Protein AF-0000000072429697 (afdb_homodimer)

Solvent-accessible surface area (backbone atoms only — not comparable to full-atom values): 14170 Å² total; per-residue (Å²): 116,71,56,57,54,53,37,49,52,48,39,72,67,44,29,48,32,32,42,36,40,32,34,75,57,30,36,33,58,51,45,44,41,46,44,72,64,52,43,69,44,32,42,24,32,32,41,34,40,40,45,35,40,39,65,51,87,62,70,40,78,62,35,57,56,20,43,51,50,34,58,58,50,59,69,61,36,75,43,54,44,35,39,31,32,28,33,72,30,52,45,75,66,49,49,58,67,40,57,77,64,29,38,83,40,84,54,58,91,85,44,60,92,40,31,42,24,28,26,37,54,82,49,63,74,69,46,85,67,63,72,72,62,75,78,103,115,70,55,57,55,53,38,48,54,47,38,72,67,44,29,46,32,31,42,37,41,32,33,75,57,30,36,33,58,51,44,44,42,48,44,71,65,54,44,69,44,34,43,24,32,30,41,33,38,39,45,35,40,39,66,47,87,65,67,43,77,61,34,55,55,21,42,51,49,34,57,58,51,59,68,64,36,76,43,52,44,36,39,32,33,28,37,68,31,52,46,75,67,52,50,55,64,40,57,76,64,29,37,83,41,84,56,59,92,85,46,57,91,35,33,41,24,27,28,36,55,83,51,62,74,69,46,84,68,62,70,71,62,75,78,104

Nearest PDB structures (foldseek):
  1l0c-assembly1_A  TM=4.554E-01  e=6.870E-02  Ovis aries
  4rct-assembly1_B  TM=4.278E-01  e=8.917E-01  Neisseria gonorrhoeae FA 1090
  8g8k-assembly1_A  TM=5.259E-01  e=3.652E+00  Mycobacterium tuberculosis H37Rv
  6edw-assembly1_B  TM=4.241E-01  e=6.932E+00  Mycobacterium tuberculosis CDC1551
  4rct-assembly1_B  TM=4.271E-01  e=8.416E-01  Neisseria gonorrhoeae FA 1090

pLDDT: mean 72.96, std 17.61, range [30.42, 94.38]

InterPro domains:
  IPR050694 LRRC14/PRAME [PTHR14224] (1-100)

Secondary structure (DSSP, 8-state):
-HHHHHHHHHHHTT-EEEEEEEEEEE-HHHHHHHHHHHTT-TT-SEEEEEEE----SS--HHHHHHHHHHHHHHTT-SS--EEEEE-TT--HHHHHHHHTT-EEEPPPTTS-TTEEEEE-HHHHHHTTSSTTTTT-/-HHHHHHHHHHHTT-EEEEEEEEEEE-HHHHHHHHHHHTT-TT-SEEEEEEE----SS--HHHHHHHHHHHHHHTT-SS--EEEEE-SS--HHHHHHHHTT-EEEPPPTTS-TTEEEEE-HHHHHHTTSSTTTTT-

Foldseek 3Di:
DVVVVVVLVVLVVLPAAEDEDADPEAELQNLLVCLVVVVSSQNHQEYEYHRYAHPLPDCDPVNVVSLLNNVVSVVSRPRHFKYKYQPPRVPPVSVVSQVVAWDWDDDDPVDDPRMTITGGPVCVVPPPPDPVPPVD/DVVVVVVLVVLVVLPAAEDEDADPEAALQNLLVCLVVVVSSQNHQEYEYHRHAHVQPDCDPVNVVSLLNNVVSVVSRPRHFKYKYQPPRPPPVSVVSQVVAWDWDDDDPVDDPRMTITGGPVCVVPPPPDPVPPVD

Radius of gyration: 19.19 Å; Cα contacts (8 Å, |Δi|>4): 468; chains: 2; bounding box: 44×55×43 Å

Organism: Nyctereutes procyonoides (NCBI:txid34880)

Sequence (272 aa):
MRNTVALRQLLDAGCLRRVDLHFSNLGLHGLSVIIPHVVRFQHLASLRLHYVHGDSRQPSVDGEDNFRYFLAQMGRFTCLRELSMGSSLLSGWLDQLLRGHWVQRRPSQESRPDSYYLTRPSLCFGRNQEWEQKREMRNTVALRQLLDAGCLRRVDLHFSNLGLHGLSVIIPHVVRFQHLASLRLHYVHGDSRQPSVDGEDNFRYFLAQMGRFTCLRELSMGSSLLSGWLDQLLRGHWVQRRPSQESRPDSYYLTRPSLCFGRNQEWEQKRE

Structure (mmCIF, N/CA/C/O backbone):
data_AF-0000000072429697-model_v1
#
loop_
_entity.id
_entity.type
_entity.pdbx_description
1 polymer '(raccoon dog) hypothetical protein'
#
loop_
_atom_site.group_PDB
_atom_site.id
_atom_site.type_symbol
_atom_site.label_atom_id
_atom_site.label_alt_id
_atom_site.label_comp_id
_atom_site.label_asym_id
_atom_site.label_entity_id
_atom_site.label_seq_id
_atom_site.pdbx_PDB_ins_code
_atom_site.Cartn_x
_atom_site.Cartn_y
_atom_site.Cartn_z
_atom_site.occupancy
_atom_site.B_iso_or_equiv
_atom_site.auth_seq_id
_atom_site.auth_comp_id
_atom_site.auth_asym_id
_atom_site.auth_atom_id
_atom_site.pdbx_PDB_model_num
ATOM 1 N N . MET A 1 1 ? -1.645 15.742 -14.781 1 46.75 1 MET A N 1
ATOM 2 C CA . MET A 1 1 ? -0.4 15.242 -15.359 1 46.75 1 MET A CA 1
ATOM 3 C C . MET A 1 1 ? 0.758 15.406 -14.383 1 46.75 1 MET A C 1
ATOM 5 O O . MET A 1 1 ? 1.565 14.5 -14.203 1 46.75 1 MET A O 1
ATOM 9 N N . ARG A 1 2 ? 0.773 16.531 -13.617 1 57.41 2 ARG A N 1
ATOM 10 C CA . ARG A 1 2 ? 1.906 16.922 -12.773 1 57.41 2 ARG A CA 1
ATOM 11 C C . ARG A 1 2 ? 2.078 15.945 -11.617 1 57.41 2 ARG A C 1
ATOM 13 O O . ARG A 1 2 ? 3.199 15.555 -11.289 1 57.41 2 ARG A O 1
ATOM 20 N N . ASN A 1 3 ? 1.068 15.25 -11.281 1 76.06 3 ASN A N 1
ATOM 21 C CA . ASN A 1 3 ? 1.146 14.477 -10.047 1 76.06 3 ASN A CA 1
ATOM 22 C C . ASN A 1 3 ? 1.704 13.078 -10.297 1 76.06 3 ASN A C 1
ATOM 24 O O . ASN A 1 3 ? 2.455 12.555 -9.477 1 76.06 3 ASN A O 1
ATOM 28 N N . THR A 1 4 ? 1.707 12.773 -11.617 1 85.19 4 THR A N 1
ATOM 29 C CA . THR A 1 4 ? 2.219 11.438 -11.906 1 85.19 4 THR A CA 1
ATOM 30 C C . THR A 1 4 ? 3.74 11.453 -12.023 1 85.19 4 THR A C 1
ATOM 32 O O . THR A 1 4 ? 4.414 10.531 -11.562 1 85.19 4 THR A O 1
ATOM 35 N N . VAL A 1 5 ? 4.27 12.555 -12.523 1 88.12 5 VAL A N 1
ATOM 36 C CA . VAL A 1 5 ? 5.715 12.703 -12.656 1 88.12 5 VAL A CA 1
ATOM 37 C C . VAL A 1 5 ? 6.352 12.797 -11.273 1 88.12 5 VAL A C 1
ATOM 39 O O . VAL A 1 5 ? 7.348 12.125 -10.992 1 88.12 5 VAL A O 1
ATOM 42 N N . ALA A 1 6 ? 5.812 13.594 -10.508 1 90.06 6 ALA A N 1
ATOM 43 C CA . ALA A 1 6 ? 6.336 13.766 -9.156 1 90.06 6 ALA A CA 1
ATOM 44 C C . ALA A 1 6 ? 6.336 12.438 -8.398 1 90.06 6 ALA A C 1
ATOM 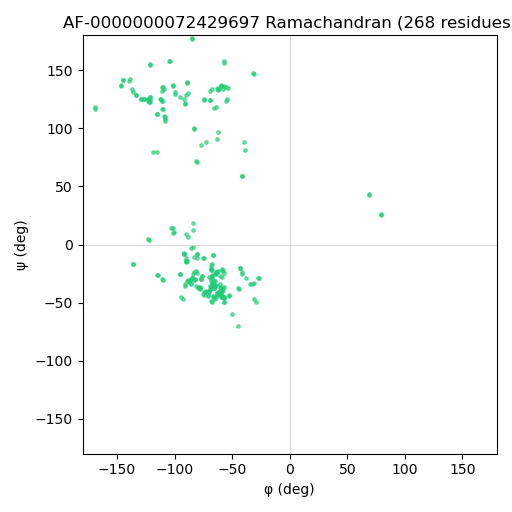46 O O . ALA A 1 6 ? 7.277 12.133 -7.664 1 90.06 6 ALA A O 1
ATOM 47 N N . LEU A 1 7 ? 5.289 11.68 -8.664 1 90.56 7 LEU A N 1
ATOM 48 C CA . LEU A 1 7 ? 5.219 10.375 -8.008 1 90.56 7 LEU A CA 1
ATOM 49 C C . LEU A 1 7 ? 6.332 9.453 -8.508 1 90.56 7 LEU A C 1
ATOM 51 O O . LEU A 1 7 ? 6.996 8.789 -7.715 1 90.56 7 LEU A O 1
ATOM 55 N N . ARG A 1 8 ? 6.43 9.516 -9.781 1 91.69 8 ARG A N 1
ATOM 56 C CA . ARG A 1 8 ? 7.477 8.68 -10.359 1 91.69 8 ARG A CA 1
ATOM 57 C C . ARG A 1 8 ? 8.852 9.062 -9.812 1 91.69 8 ARG A C 1
ATOM 59 O O . ARG A 1 8 ? 9.648 8.188 -9.469 1 91.69 8 ARG A O 1
ATOM 66 N N . GLN A 1 9 ? 9.117 10.312 -9.695 1 91.31 9 GLN A N 1
ATOM 67 C CA . GLN A 1 9 ? 10.391 10.789 -9.164 1 91.31 9 GLN A CA 1
ATOM 68 C C . GLN A 1 9 ? 10.578 10.344 -7.715 1 91.31 9 GLN A C 1
ATOM 70 O O . GLN A 1 9 ? 11.672 9.93 -7.328 1 91.31 9 GLN A O 1
ATOM 75 N N . LEU A 1 10 ? 9.617 10.422 -7.004 1 89.81 10 LEU A N 1
ATOM 76 C CA . LEU A 1 10 ? 9.672 10.008 -5.609 1 89.81 10 LEU A CA 1
ATOM 77 C C . LEU A 1 10 ? 9.961 8.516 -5.496 1 89.81 10 LEU A C 1
ATOM 79 O O . LEU A 1 10 ? 10.812 8.102 -4.707 1 89.81 10 LEU A O 1
ATOM 83 N N . LEU A 1 11 ? 9.297 7.77 -6.332 1 89.5 11 LEU A N 1
ATOM 84 C CA . LEU A 1 11 ? 9.461 6.32 -6.312 1 89.5 11 LEU A CA 1
ATOM 85 C C . LEU A 1 11 ? 10.852 5.93 -6.801 1 89.5 11 LEU A C 1
ATOM 87 O O . LEU A 1 11 ? 11.484 5.023 -6.242 1 89.5 11 LEU A O 1
ATOM 91 N N . ASP A 1 12 ? 11.289 6.629 -7.77 1 90.44 12 ASP A N 1
ATOM 92 C CA . ASP A 1 12 ? 12.602 6.336 -8.336 1 90.44 12 ASP A CA 1
ATOM 93 C C . ASP A 1 12 ? 13.711 6.668 -7.34 1 90.44 12 ASP A C 1
ATOM 95 O O . ASP A 1 12 ? 14.82 6.141 -7.445 1 90.44 12 ASP A O 1
ATOM 99 N N . ALA A 1 13 ? 13.367 7.52 -6.434 1 90.19 13 ALA A N 1
ATOM 100 C CA . ALA A 1 13 ? 14.344 7.883 -5.406 1 90.19 13 ALA A CA 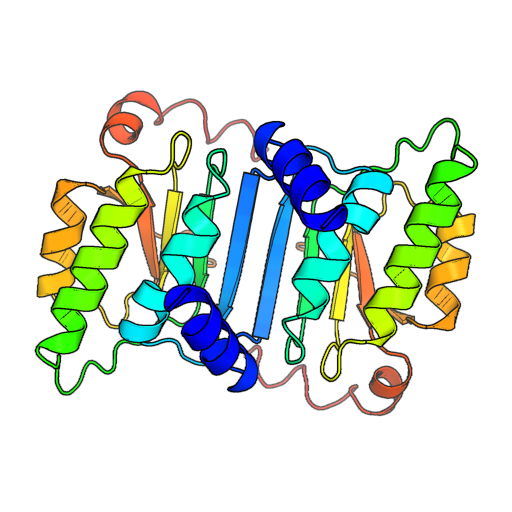1
ATOM 101 C C . ALA A 1 13 ? 14.516 6.758 -4.391 1 90.19 13 ALA A C 1
ATOM 103 O O . ALA A 1 13 ? 15.422 6.789 -3.561 1 90.19 13 ALA A O 1
ATOM 104 N N . GLY A 1 14 ? 13.625 5.738 -4.402 1 90.44 14 GLY A N 1
ATOM 105 C CA . GLY A 1 14 ? 13.766 4.574 -3.541 1 90.44 14 GLY A CA 1
ATOM 106 C C . GLY A 1 14 ? 13.312 4.832 -2.115 1 90.44 14 GLY A C 1
ATOM 107 O O . GLY A 1 14 ? 13.789 4.18 -1.183 1 90.44 14 GLY A O 1
ATOM 108 N N . CYS A 1 15 ? 12.43 5.766 -1.978 1 89.62 15 CYS A N 1
ATOM 109 C CA . CYS A 1 15 ? 12.008 6.137 -0.63 1 89.62 15 CYS A CA 1
ATOM 110 C C . CYS A 1 15 ? 11.031 5.117 -0.06 1 89.62 15 CYS A C 1
ATOM 112 O O . CYS A 1 15 ? 10.977 4.914 1.153 1 89.62 15 CYS A O 1
ATOM 114 N N . LEU A 1 16 ? 10.328 4.531 -0.895 1 93.38 16 LEU A N 1
ATOM 115 C CA . LEU A 1 16 ? 9.336 3.547 -0.469 1 93.38 16 LEU A CA 1
ATOM 116 C C . LEU A 1 16 ? 9.945 2.148 -0.431 1 93.38 16 LEU A C 1
ATOM 118 O O . LEU A 1 16 ? 10.359 1.62 -1.464 1 93.38 16 LEU A O 1
ATOM 122 N N . ARG A 1 17 ? 9.898 1.54 0.788 1 92.94 17 ARG A N 1
ATOM 123 C CA . ARG A 1 17 ? 10.641 0.296 0.958 1 92.94 17 ARG A CA 1
ATOM 124 C C . ARG A 1 17 ? 9.695 -0.892 1.106 1 92.94 17 ARG A C 1
ATOM 126 O O . ARG A 1 17 ? 10.031 -2.012 0.719 1 92.94 17 ARG A O 1
ATOM 133 N N . ARG A 1 18 ? 8.523 -0.645 1.664 1 92.94 18 ARG A N 1
ATOM 134 C CA . ARG A 1 18 ? 7.594 -1.745 1.886 1 92.94 18 ARG A CA 1
ATOM 135 C C . ARG A 1 18 ? 6.152 -1.288 1.696 1 92.94 18 ARG A C 1
ATOM 137 O O . ARG A 1 18 ? 5.785 -0.184 2.105 1 92.94 18 ARG A O 1
ATOM 144 N N . VAL A 1 19 ? 5.359 -2.125 1.114 1 94.38 19 VAL A N 1
ATOM 145 C CA . VAL A 1 19 ? 3.924 -1.921 0.954 1 94.38 19 VAL A CA 1
ATOM 146 C C . VAL A 1 19 ? 3.166 -3.125 1.509 1 94.38 19 VAL A C 1
ATOM 148 O O . VAL A 1 19 ? 3.447 -4.266 1.142 1 94.38 19 VAL A O 1
ATOM 151 N N . ASP A 1 20 ? 2.271 -2.885 2.402 1 91.5 20 ASP A N 1
ATOM 152 C CA . ASP A 1 20 ? 1.324 -3.885 2.883 1 91.5 20 ASP A CA 1
ATOM 153 C C . ASP A 1 20 ? -0.095 -3.566 2.416 1 91.5 20 ASP A C 1
ATOM 155 O O . ASP A 1 20 ? -0.605 -2.473 2.664 1 91.5 20 ASP A O 1
ATOM 159 N N . LEU A 1 21 ? -0.669 -4.5 1.757 1 94 21 LEU A N 1
ATOM 160 C CA . LEU A 1 21 ? -2.057 -4.379 1.326 1 94 21 LEU A CA 1
ATOM 161 C C . LEU A 1 21 ? -2.943 -5.379 2.061 1 94 21 LEU A C 1
ATOM 163 O O . LEU A 1 21 ? -2.668 -6.582 2.059 1 94 21 LEU A O 1
ATOM 167 N N . HIS A 1 22 ? -3.924 -4.883 2.656 1 90.62 22 HIS A N 1
ATOM 168 C CA . HIS A 1 22 ? -4.895 -5.715 3.355 1 90.62 22 HIS A CA 1
ATOM 169 C C . HIS A 1 22 ? -6.242 -5.703 2.641 1 90.62 22 HIS A C 1
ATOM 171 O O . HIS A 1 22 ? -6.91 -4.668 2.58 1 90.62 22 HIS A O 1
ATOM 177 N N . PHE A 1 23 ? -6.621 -6.836 2.18 1 89.94 23 PHE A N 1
ATOM 178 C CA . PHE A 1 23 ? -7.891 -6.984 1.477 1 89.94 23 PHE A CA 1
ATOM 179 C C . PHE A 1 23 ? -8.922 -7.664 2.365 1 89.94 23 PHE A C 1
ATOM 181 O O . PHE A 1 23 ? -8.578 -8.281 3.373 1 89.94 23 PHE A O 1
ATOM 188 N N . SER A 1 24 ? -10.109 -7.398 1.965 1 86.19 24 SER A N 1
ATOM 189 C CA . SER A 1 24 ? -11.156 -8.211 2.572 1 86.19 24 SER A CA 1
ATOM 190 C C . SER A 1 24 ? -11.148 -9.633 2.01 1 86.19 24 SER A C 1
ATOM 192 O O . SER A 1 24 ? -11.359 -10.594 2.748 1 86.19 24 SER A O 1
ATOM 194 N N . ASN A 1 25 ? -10.953 -9.695 0.779 1 82.44 25 ASN A N 1
ATOM 195 C CA . ASN A 1 25 ? -10.844 -10.914 -0.011 1 82.44 25 ASN A CA 1
ATOM 196 C C . ASN A 1 25 ? -10.344 -10.625 -1.423 1 82.44 25 ASN A C 1
ATOM 198 O O . ASN A 1 25 ? -10.992 -9.906 -2.182 1 82.44 25 ASN A O 1
ATOM 202 N N . LEU A 1 26 ? -9.203 -11.148 -1.753 1 86.38 26 LEU A N 1
ATOM 203 C CA . LEU A 1 26 ? -8.656 -10.93 -3.088 1 86.38 26 LEU A CA 1
ATOM 204 C C . LEU A 1 26 ? -8.414 -12.25 -3.803 1 86.38 26 LEU A C 1
ATOM 206 O O . LEU A 1 26 ? -7.684 -13.109 -3.303 1 86.38 26 LEU A O 1
ATOM 210 N N . GLY A 1 27 ? -8.992 -12.398 -4.906 1 83.12 27 GLY A N 1
ATOM 211 C CA . GLY A 1 27 ? -8.75 -13.578 -5.723 1 83.12 27 GLY A CA 1
ATOM 212 C C . GLY A 1 27 ? -7.527 -13.453 -6.613 1 83.12 27 GLY A C 1
ATOM 213 O O . GLY A 1 27 ? -6.91 -12.383 -6.672 1 83.12 27 GLY A O 1
ATOM 214 N N . LEU A 1 28 ? -7.211 -14.445 -7.312 1 83 28 LEU A N 1
ATOM 215 C CA . LEU A 1 28 ? -6.051 -14.484 -8.195 1 83 28 LEU A CA 1
ATOM 216 C C . LEU A 1 28 ? -6.199 -13.484 -9.336 1 83 28 LEU A C 1
ATOM 218 O O . LEU A 1 28 ? -5.207 -12.914 -9.805 1 83 28 LEU A O 1
ATOM 222 N N . HIS A 1 29 ? -7.434 -13.367 -9.742 1 86.56 29 HIS A N 1
ATOM 223 C CA . HIS A 1 29 ? -7.672 -12.344 -10.758 1 86.56 29 HIS A CA 1
ATOM 224 C C . HIS A 1 29 ? -7.266 -10.961 -10.25 1 86.56 29 HIS A C 1
ATOM 226 O O . HIS A 1 29 ? -6.656 -10.18 -10.992 1 86.56 29 HIS A O 1
ATOM 232 N N . GLY A 1 30 ? -7.629 -10.703 -9.031 1 89.38 30 GLY A N 1
ATOM 233 C CA . GLY A 1 30 ? -7.242 -9.43 -8.438 1 89.38 30 GLY A CA 1
ATOM 234 C C . GLY A 1 30 ? -5.742 -9.227 -8.391 1 89.38 30 GLY A C 1
ATOM 235 O O . GLY A 1 30 ? -5.25 -8.125 -8.641 1 89.38 30 GLY A O 1
ATOM 236 N N . LEU A 1 31 ? -5.031 -10.234 -8.125 1 88.62 31 LEU A N 1
ATOM 237 C CA . LEU A 1 31 ? -3.572 -10.164 -8.117 1 88.62 31 LEU A CA 1
ATOM 238 C C . LEU A 1 31 ? -3.049 -9.727 -9.484 1 88.62 31 LEU A C 1
ATOM 240 O O . LEU A 1 31 ? -2.186 -8.844 -9.562 1 88.62 31 LEU A O 1
ATOM 244 N N . SER A 1 32 ? -3.602 -10.32 -10.477 1 89.81 32 SER A N 1
ATOM 245 C CA . SER A 1 32 ? -3.156 -10.016 -11.828 1 89.81 32 SER A CA 1
ATOM 246 C C . SER A 1 32 ? -3.516 -8.586 -12.219 1 89.81 32 SER A C 1
ATOM 248 O O . SER A 1 32 ? -2.844 -7.98 -13.055 1 89.81 32 SER A O 1
ATOM 250 N N . VAL A 1 33 ? -4.52 -8.039 -11.641 1 91.44 33 VAL A N 1
ATOM 251 C CA . VAL A 1 33 ? -4.961 -6.68 -11.922 1 91.44 33 VAL A CA 1
ATOM 252 C C . VAL A 1 33 ? -4.059 -5.684 -11.195 1 91.44 33 VAL A C 1
ATOM 254 O O . VAL A 1 33 ? -3.715 -4.637 -11.742 1 91.44 33 VAL A O 1
ATOM 257 N N . ILE A 1 34 ? -3.613 -6.02 -9.977 1 92.75 34 ILE A N 1
ATOM 258 C CA . ILE A 1 34 ? -2.945 -5.039 -9.133 1 92.75 34 ILE A CA 1
ATOM 259 C C . ILE A 1 34 ? -1.451 -5.02 -9.438 1 92.75 34 ILE A C 1
ATOM 261 O O . ILE A 1 34 ? -0.815 -3.963 -9.398 1 92.75 34 ILE A O 1
ATOM 265 N N . ILE A 1 35 ? -0.882 -6.121 -9.812 1 92.75 35 ILE A N 1
ATOM 266 C CA . ILE A 1 35 ? 0.565 -6.305 -9.766 1 92.75 35 ILE A CA 1
ATOM 267 C C . ILE A 1 35 ? 1.232 -5.395 -10.797 1 92.75 35 ILE A C 1
ATOM 269 O O . ILE A 1 35 ? 2.285 -4.812 -10.523 1 92.75 35 ILE A O 1
ATOM 273 N N . PRO A 1 36 ? 0.624 -5.125 -11.938 1 91.5 36 PRO A N 1
ATOM 274 C CA . PRO A 1 36 ? 1.289 -4.215 -12.875 1 91.5 36 PRO A CA 1
ATOM 275 C C . PRO A 1 36 ? 1.446 -2.805 -12.305 1 91.5 36 PRO A C 1
ATOM 277 O O . PRO A 1 36 ? 2.342 -2.064 -12.719 1 91.5 36 PRO A O 1
ATOM 280 N N . HIS A 1 37 ? 0.649 -2.457 -11.406 1 89.88 37 HIS A N 1
ATOM 281 C CA . HIS A 1 37 ? 0.723 -1.133 -10.797 1 89.88 37 HIS A CA 1
ATOM 282 C C . HIS A 1 37 ? 1.736 -1.103 -9.656 1 89.88 37 HIS A C 1
ATOM 284 O O . HIS A 1 37 ? 2.34 -0.062 -9.383 1 89.88 37 HIS A O 1
ATOM 290 N N . VAL A 1 38 ? 1.936 -2.191 -9.031 1 92.25 38 VAL A N 1
ATOM 291 C CA . VAL A 1 38 ? 2.84 -2.273 -7.891 1 92.25 38 VAL A CA 1
ATOM 292 C C . VAL A 1 38 ? 4.277 -2.416 -8.383 1 92.25 38 VAL A C 1
ATOM 294 O O . VAL A 1 38 ? 5.207 -1.907 -7.75 1 92.25 38 VAL A O 1
ATOM 297 N N . VAL A 1 39 ? 4.398 -3.021 -9.5 1 90.94 39 VAL A N 1
ATOM 298 C CA . VAL A 1 39 ? 5.734 -3.273 -10.031 1 90.94 39 VAL A CA 1
ATOM 299 C C . VAL A 1 39 ? 6.391 -1.954 -10.422 1 90.94 39 VAL A C 1
ATOM 301 O O . VAL A 1 39 ? 7.609 -1.888 -10.594 1 90.94 39 VAL A O 1
ATOM 304 N N . ARG A 1 40 ? 5.645 -0.921 -10.555 1 86.12 40 ARG A N 1
ATOM 305 C CA . ARG A 1 40 ? 6.199 0.399 -10.836 1 86.12 40 ARG A CA 1
ATOM 306 C C . ARG A 1 40 ? 7.062 0.883 -9.672 1 86.12 40 ARG A C 1
ATOM 308 O O . ARG A 1 40 ? 7.883 1.79 -9.836 1 86.12 40 ARG A O 1
ATOM 315 N N . PHE A 1 41 ? 6.781 0.396 -8.539 1 90.94 41 PHE A N 1
ATOM 316 C CA . PHE A 1 41 ? 7.621 0.705 -7.387 1 90.94 41 PHE A CA 1
ATOM 317 C C . PHE A 1 41 ? 8.867 -0.176 -7.371 1 90.94 41 PHE A C 1
ATOM 319 O O . PHE A 1 41 ? 9.055 -0.97 -6.445 1 90.94 41 PHE A O 1
ATOM 326 N N . GLN A 1 42 ? 9.711 0.035 -8.195 1 87.88 42 GLN A N 1
ATOM 327 C CA . GLN A 1 42 ? 10.82 -0.838 -8.562 1 87.88 42 GLN A CA 1
ATOM 328 C C . GLN A 1 42 ? 11.766 -1.063 -7.383 1 87.88 42 GLN A C 1
ATOM 330 O O . GLN A 1 42 ? 12.422 -2.1 -7.301 1 87.88 42 GLN A O 1
ATOM 335 N N . HIS A 1 43 ? 11.766 -0.173 -6.449 1 90.31 43 HIS A N 1
ATOM 336 C CA . HIS A 1 43 ? 12.758 -0.23 -5.383 1 90.31 43 HIS A CA 1
ATOM 337 C C . HIS A 1 43 ? 12.164 -0.819 -4.109 1 90.31 43 HIS A C 1
ATOM 339 O O . HIS A 1 43 ? 12.781 -0.76 -3.043 1 90.31 43 HIS A O 1
ATOM 345 N N . LEU A 1 44 ? 10.977 -1.352 -4.23 1 93.12 44 LEU A N 1
ATOM 346 C CA . LEU A 1 44 ? 10.367 -1.982 -3.064 1 93.12 44 LEU A CA 1
ATOM 347 C C . LEU A 1 44 ? 11.211 -3.154 -2.578 1 93.12 44 LEU A C 1
ATOM 349 O O . LEU A 1 44 ? 11.648 -3.986 -3.377 1 93.12 44 LEU A O 1
ATOM 353 N N . ALA A 1 45 ? 11.406 -3.186 -1.313 1 91.56 45 ALA A N 1
ATOM 354 C CA . ALA A 1 45 ? 12.156 -4.281 -0.713 1 91.56 45 ALA A CA 1
ATOM 355 C C . ALA A 1 45 ? 11.227 -5.379 -0.208 1 91.56 45 ALA A C 1
ATOM 357 O O . ALA A 1 45 ? 11.617 -6.543 -0.11 1 91.56 45 ALA A O 1
ATOM 358 N N . SER A 1 46 ? 10.023 -5 0.099 1 90.75 46 SER A N 1
ATOM 359 C CA . SER A 1 46 ? 9.078 -5.953 0.672 1 90.75 46 SER A CA 1
ATOM 360 C C . SER A 1 46 ? 7.652 -5.652 0.224 1 90.75 46 SER A C 1
ATOM 362 O O . SER A 1 46 ? 7.25 -4.488 0.154 1 90.75 46 SER A O 1
ATOM 364 N N . LEU A 1 47 ? 6.934 -6.684 -0.115 1 91.94 47 LEU A N 1
ATOM 365 C CA . LEU A 1 47 ? 5.52 -6.625 -0.475 1 91.94 47 LEU A CA 1
ATOM 366 C C . LEU A 1 47 ? 4.715 -7.652 0.312 1 91.94 47 LEU A C 1
ATOM 368 O O . LEU A 1 47 ? 5.031 -8.844 0.289 1 91.94 47 LEU A O 1
ATOM 372 N N . ARG A 1 48 ? 3.744 -7.164 0.939 1 89.19 48 ARG A N 1
ATOM 373 C CA . ARG A 1 48 ? 2.891 -8.062 1.709 1 89.19 48 ARG A CA 1
ATOM 374 C C . ARG A 1 48 ? 1.436 -7.949 1.267 1 89.19 48 ARG A C 1
ATOM 376 O O . ARG A 1 48 ? 0.885 -6.848 1.208 1 89.19 48 ARG A O 1
ATOM 383 N N . LEU A 1 49 ? 0.896 -9.016 0.938 1 90 49 LEU A N 1
ATOM 384 C CA . LEU A 1 49 ? -0.502 -9.109 0.529 1 90 49 LEU A CA 1
ATOM 385 C C . LEU A 1 49 ? -1.301 -9.953 1.517 1 90 49 LEU A C 1
ATOM 387 O O . LEU A 1 49 ? -1.079 -11.156 1.629 1 90 49 LEU A O 1
ATOM 391 N N . HIS A 1 50 ? -2.195 -9.242 2.195 1 84.75 50 HIS A N 1
ATOM 392 C CA . HIS A 1 50 ? -2.973 -9.914 3.23 1 84.75 50 HIS A CA 1
ATOM 393 C C . HIS A 1 50 ? -4.379 -10.25 2.736 1 84.75 50 HIS A C 1
ATOM 395 O O . HIS A 1 50 ? -5 -9.445 2.035 1 84.75 50 HIS A O 1
ATOM 401 N N . TYR A 1 51 ? -4.883 -11.523 3.059 1 81.25 51 TYR A N 1
ATOM 402 C CA . TYR A 1 51 ? -6.219 -12.047 2.793 1 81.25 51 TYR A CA 1
ATOM 403 C C . TYR A 1 51 ? -6.434 -12.258 1.299 1 81.25 51 TYR A C 1
ATOM 405 O O . TYR A 1 51 ? -7.43 -11.805 0.734 1 81.25 51 TYR A O 1
ATOM 413 N N . VAL A 1 52 ? -5.43 -12.805 0.674 1 78.44 52 VAL A N 1
ATOM 414 C CA . VAL A 1 52 ? -5.527 -13.273 -0.705 1 78.44 52 VAL A CA 1
ATOM 415 C C . VAL A 1 52 ? -6.133 -14.672 -0.735 1 78.44 52 VAL A C 1
ATOM 417 O O . VAL A 1 52 ? -5.551 -15.617 -0.2 1 78.44 52 VAL A O 1
ATOM 420 N N . HIS A 1 53 ? -7.414 -14.664 -1.042 1 68.25 53 HIS A N 1
ATOM 421 C CA . HIS A 1 53 ? -8.102 -15.953 -1.075 1 68.25 53 HIS A CA 1
ATOM 422 C C . HIS A 1 53 ? -8.43 -16.359 -2.506 1 68.25 53 HIS A C 1
ATOM 424 O O . HIS A 1 53 ? -8.984 -15.57 -3.27 1 68.25 53 HIS A O 1
ATOM 430 N N . GLY A 1 54 ? -7.727 -17.312 -2.957 1 59.53 54 GLY A N 1
ATOM 431 C CA . GLY A 1 54 ? -8.094 -17.891 -4.238 1 59.53 54 GLY A CA 1
ATOM 432 C C . GLY A 1 54 ? -9.438 -18.594 -4.211 1 59.53 54 GLY A C 1
ATOM 433 O O . GLY A 1 54 ? -9.914 -19 -3.146 1 59.53 54 GLY A O 1
ATOM 434 N N . ASP A 1 55 ? -10.312 -18.188 -4.902 1 52.5 55 ASP A N 1
ATOM 435 C CA . ASP A 1 55 ? -11.469 -19.078 -4.984 1 52.5 55 ASP A CA 1
ATOM 436 C C . ASP A 1 55 ? -11.023 -20.531 -5.109 1 52.5 55 ASP A C 1
ATOM 438 O O . ASP A 1 55 ? -10.5 -20.938 -6.152 1 52.5 55 ASP A O 1
ATOM 442 N N . SER A 1 56 ? -10.234 -21.062 -4.109 1 49.28 56 SER A N 1
ATOM 443 C CA . SER A 1 56 ? -9.812 -22.469 -4.109 1 49.28 56 SER A CA 1
ATOM 444 C C . SER A 1 56 ? -10.852 -23.359 -4.777 1 49.28 56 SER A C 1
ATOM 446 O O . SER A 1 56 ? -10.547 -24.484 -5.188 1 49.28 56 SER A O 1
ATOM 448 N N . ARG A 1 57 ? -12.062 -23.281 -4.516 1 50.69 57 ARG A N 1
ATOM 449 C CA . ARG A 1 57 ? -12.844 -24.438 -4.895 1 50.69 57 ARG A CA 1
ATOM 450 C C . ARG A 1 57 ? -12.57 -24.844 -6.34 1 50.69 57 ARG A C 1
ATOM 452 O O . ARG A 1 57 ? -12.508 -26.031 -6.652 1 50.69 57 ARG A O 1
ATOM 459 N N . GLN A 1 58 ? -12.805 -24 -7.254 1 47.91 58 GLN A N 1
ATOM 460 C CA . GLN A 1 58 ? -12.617 -24.391 -8.648 1 47.91 58 GLN A CA 1
ATOM 461 C C . GLN A 1 58 ? -11.555 -23.531 -9.32 1 47.91 58 GLN A C 1
ATOM 463 O O . GLN A 1 58 ? -11.82 -22.406 -9.727 1 47.91 58 GLN A O 1
ATOM 468 N N . PRO A 1 59 ? -10.172 -24.016 -8.938 1 51.31 59 PRO A N 1
ATOM 469 C CA . PRO A 1 59 ? -9.156 -23.297 -9.719 1 51.31 59 PRO A CA 1
ATOM 470 C C . PRO A 1 59 ? -9.586 -23.062 -11.164 1 51.31 59 PRO A C 1
ATOM 472 O O . PRO A 1 59 ? -9.883 -24.031 -11.883 1 51.31 59 PRO A O 1
ATOM 475 N N . SER A 1 60 ? -10.289 -22.156 -11.336 1 56.94 60 SER A N 1
ATOM 476 C CA . SER A 1 60 ? -10.641 -21.938 -12.734 1 56.94 60 SER A CA 1
ATOM 477 C C . SER A 1 60 ? -9.391 -21.734 -13.594 1 56.94 60 SER A C 1
ATOM 479 O O . SER A 1 60 ? -8.336 -21.344 -13.086 1 56.94 60 SER A O 1
ATOM 481 N N . VAL A 1 61 ? -9.289 -22.375 -14.711 1 64.25 61 VAL A N 1
ATOM 482 C CA . VAL A 1 61 ? -8.273 -22.156 -15.734 1 64.25 61 VAL A CA 1
ATOM 483 C C . VAL A 1 61 ? -7.781 -20.703 -15.664 1 64.25 61 VAL A C 1
ATOM 485 O O . VAL A 1 61 ? -6.578 -20.453 -15.711 1 64.25 61 VAL A O 1
ATOM 488 N N . ASP A 1 62 ? -8.562 -19.828 -15.25 1 77.06 62 ASP A N 1
ATOM 489 C CA . ASP A 1 62 ? -8.266 -18.406 -15.211 1 77.06 62 ASP A CA 1
ATOM 490 C C . ASP A 1 62 ? -7.43 -18.047 -13.977 1 77.06 62 ASP A C 1
ATOM 492 O O . ASP A 1 62 ? -6.605 -17.141 -14.023 1 77.06 62 ASP A O 1
ATOM 496 N N . GLY A 1 63 ? -7.562 -18.906 -13.031 1 77.25 63 GLY A N 1
ATOM 497 C CA . GLY A 1 63 ? -6.836 -18.641 -11.797 1 77.25 63 GLY A CA 1
ATOM 498 C C . GLY A 1 63 ? -5.348 -18.906 -11.914 1 77.25 63 GLY A C 1
ATOM 499 O O . GLY A 1 63 ? -4.527 -18.094 -11.477 1 77.25 63 GLY A O 1
ATOM 500 N N . GLU A 1 64 ? -5.082 -19.969 -12.531 1 78.44 64 GLU A N 1
ATOM 501 C CA . GLU A 1 64 ? -3.682 -20.344 -12.734 1 78.44 64 GLU A CA 1
ATOM 502 C C . GLU A 1 64 ? -2.967 -19.344 -13.625 1 78.44 64 GLU A C 1
ATOM 504 O O . GLU A 1 64 ? -1.822 -18.969 -13.359 1 78.44 64 GLU A O 1
ATOM 509 N N . ASP A 1 65 ? -3.605 -18.984 -14.742 1 83.75 65 ASP A N 1
ATOM 510 C CA . ASP A 1 65 ? -3.016 -18 -15.648 1 83.75 65 ASP A CA 1
ATOM 511 C C . ASP A 1 65 ? -2.766 -16.672 -14.938 1 83.75 65 ASP A C 1
ATOM 513 O O . ASP A 1 65 ? -1.74 -16.031 -15.164 1 83.75 65 ASP A O 1
ATOM 517 N N . ASN A 1 66 ? -3.732 -16.344 -14.117 1 86 66 ASN A N 1
ATOM 518 C CA . ASN A 1 66 ? -3.59 -15.102 -13.375 1 86 66 ASN A CA 1
ATOM 519 C C . ASN A 1 66 ? -2.428 -15.164 -12.383 1 86 66 ASN A C 1
ATOM 521 O O . ASN A 1 66 ? -1.666 -14.203 -12.258 1 86 66 ASN A O 1
ATOM 525 N N . PHE A 1 67 ? -2.289 -16.266 -11.82 1 82.31 67 PHE A N 1
ATOM 526 C CA . PHE A 1 67 ? -1.213 -16.422 -10.852 1 82.31 67 PHE A CA 1
ATOM 527 C C . PHE A 1 67 ? 0.145 -16.438 -11.539 1 82.31 67 PHE A C 1
ATOM 529 O O . PHE A 1 67 ? 1.103 -15.836 -11.055 1 82.31 67 PHE A O 1
ATOM 536 N N . ARG A 1 68 ? 0.232 -17.172 -12.641 1 83.56 68 ARG A N 1
ATOM 537 C CA . ARG A 1 68 ? 1.466 -17.188 -13.422 1 83.56 68 ARG A CA 1
ATOM 538 C C . ARG A 1 68 ? 1.857 -15.773 -13.852 1 83.56 68 ARG A C 1
ATOM 540 O O . ARG A 1 68 ? 3.035 -15.406 -13.805 1 83.56 68 ARG A O 1
ATOM 547 N N . TYR A 1 69 ? 0.876 -15.055 -14.328 1 87.19 69 TYR A N 1
ATOM 548 C CA . TYR A 1 69 ? 1.13 -13.672 -14.703 1 87.19 69 TYR A CA 1
ATOM 549 C C . TYR A 1 69 ? 1.679 -12.875 -13.516 1 87.19 69 TYR A C 1
ATOM 551 O O . TYR A 1 69 ? 2.656 -12.141 -13.664 1 87.19 69 TYR A O 1
ATOM 559 N N . PHE A 1 70 ? 1.08 -13.047 -12.43 1 87 70 PHE A N 1
ATOM 560 C CA . PHE A 1 70 ? 1.514 -12.367 -11.219 1 87 70 PHE A CA 1
ATOM 561 C C . PHE A 1 70 ? 2.969 -12.695 -10.906 1 87 70 PHE A C 1
ATOM 563 O O . PHE A 1 70 ? 3.779 -11.797 -10.688 1 87 70 PHE A O 1
ATOM 570 N N . LEU A 1 71 ? 3.285 -13.953 -10.914 1 82.75 71 LEU A N 1
ATOM 571 C CA . LEU A 1 71 ? 4.645 -14.391 -10.617 1 82.75 71 LEU A CA 1
ATOM 572 C C . LEU A 1 71 ? 5.633 -13.828 -11.633 1 82.75 71 LEU A C 1
ATOM 574 O O . LEU A 1 71 ? 6.742 -13.43 -11.266 1 82.75 71 LEU A O 1
ATOM 578 N N . ALA A 1 72 ? 5.215 -13.844 -12.859 1 85.06 72 ALA A N 1
ATOM 579 C CA . ALA A 1 72 ? 6.078 -13.297 -13.906 1 85.06 72 ALA A CA 1
ATOM 580 C C . ALA A 1 72 ? 6.387 -11.82 -13.648 1 85.06 72 ALA A C 1
ATOM 582 O O . ALA A 1 72 ? 7.508 -11.367 -13.875 1 85.06 72 ALA A O 1
ATOM 583 N N . GLN A 1 73 ? 5.387 -11.078 -13.219 1 86.31 73 GLN A N 1
ATOM 584 C CA . GLN A 1 73 ? 5.551 -9.656 -12.945 1 86.31 73 GLN A CA 1
ATOM 585 C C . GLN A 1 73 ? 6.496 -9.422 -11.766 1 86.31 73 GLN A C 1
ATOM 587 O O . GLN A 1 73 ? 7.207 -8.422 -11.727 1 86.31 73 GLN A O 1
ATOM 592 N N . MET A 1 74 ? 6.547 -10.328 -10.781 1 82 74 MET A N 1
ATOM 593 C CA . MET A 1 74 ? 7.398 -10.188 -9.602 1 82 74 MET A CA 1
ATOM 594 C C . MET A 1 74 ? 8.867 -10.125 -10 1 82 74 MET A C 1
ATOM 596 O O . MET A 1 74 ? 9.68 -9.531 -9.289 1 82 74 MET A O 1
ATOM 600 N N . GLY A 1 75 ? 9.18 -10.727 -11.109 1 79.75 75 GLY A N 1
ATOM 601 C CA . GLY A 1 75 ? 10.547 -10.695 -11.617 1 79.75 75 GLY A CA 1
ATOM 602 C C . GLY A 1 75 ? 10.992 -9.312 -12.047 1 79.75 75 GLY A C 1
ATOM 603 O O . GLY A 1 75 ? 12.18 -9.07 -12.242 1 79.75 75 GLY A O 1
ATOM 604 N N . ARG A 1 76 ? 10.109 -8.398 -12.094 1 84.38 76 ARG A N 1
ATOM 605 C CA . ARG A 1 76 ? 10.414 -7.055 -12.578 1 84.38 76 ARG A CA 1
ATOM 606 C C . ARG A 1 76 ? 10.875 -6.152 -11.438 1 84.38 76 ARG A C 1
ATOM 608 O O . ARG A 1 76 ? 11.367 -5.047 -11.672 1 84.38 76 ARG A O 1
ATOM 615 N N . PHE A 1 77 ? 10.656 -6.578 -10.211 1 85.75 77 PHE A N 1
ATOM 616 C CA . PHE A 1 77 ? 11.172 -5.805 -9.086 1 85.75 77 PHE A CA 1
ATOM 617 C C . PHE A 1 77 ? 12.695 -5.875 -9.031 1 85.75 77 PHE A C 1
ATOM 619 O O . PHE A 1 77 ? 13.273 -6.961 -9.086 1 85.75 77 PHE A O 1
ATOM 626 N N . THR A 1 78 ? 13.305 -4.77 -8.883 1 86.25 78 THR A N 1
ATOM 627 C CA . THR A 1 78 ? 14.766 -4.738 -8.844 1 86.25 78 THR A CA 1
ATOM 628 C C . THR A 1 78 ? 15.273 -5.039 -7.434 1 86.25 78 THR A C 1
ATOM 630 O O . THR A 1 78 ? 16.344 -5.629 -7.266 1 86.25 78 THR A O 1
ATOM 633 N N . CYS A 1 79 ? 14.453 -4.672 -6.457 1 87.81 79 CYS A N 1
ATOM 634 C CA . CYS A 1 79 ? 14.992 -4.711 -5.102 1 87.81 79 CYS A CA 1
ATOM 635 C C . CYS A 1 79 ? 14.141 -5.605 -4.207 1 87.81 79 CYS A C 1
ATOM 637 O O . CYS A 1 79 ? 14.453 -5.777 -3.025 1 87.81 79 CYS A O 1
ATOM 639 N N . LEU A 1 80 ? 13.156 -6.254 -4.746 1 87.56 80 LEU A N 1
ATOM 640 C CA . LEU A 1 80 ? 12.25 -7.031 -3.902 1 87.56 80 LEU A CA 1
ATOM 641 C C . LEU A 1 80 ? 12.961 -8.25 -3.324 1 87.56 80 LEU A C 1
ATOM 643 O O . LEU A 1 80 ? 13.414 -9.117 -4.07 1 87.56 80 LEU A O 1
ATOM 647 N N . ARG A 1 81 ? 12.891 -8.289 -1.992 1 83.81 81 ARG A N 1
ATOM 648 C CA . ARG A 1 81 ? 13.547 -9.383 -1.283 1 83.81 81 ARG A CA 1
ATOM 649 C C . ARG A 1 81 ? 12.523 -10.258 -0.569 1 83.81 81 ARG A C 1
ATOM 651 O O . ARG A 1 81 ? 12.766 -11.453 -0.351 1 83.81 81 ARG A O 1
ATOM 658 N N . GLU A 1 82 ? 11.391 -9.602 -0.247 1 84.19 82 GLU A N 1
ATOM 659 C CA . GLU A 1 82 ? 10.391 -10.328 0.526 1 84.19 82 GLU A CA 1
ATOM 660 C C . GLU A 1 82 ? 8.992 -10.141 -0.061 1 84.19 82 GLU A C 1
ATOM 662 O O . GLU A 1 82 ? 8.578 -9.016 -0.328 1 84.19 82 GLU A O 1
ATOM 667 N N . LEU A 1 83 ? 8.398 -11.258 -0.252 1 84.5 83 LEU A N 1
ATOM 668 C CA . LEU A 1 83 ? 6.98 -11.305 -0.59 1 84.5 83 LEU A CA 1
ATOM 669 C C . LEU A 1 83 ? 6.203 -12.109 0.44 1 84.5 83 LEU A C 1
ATOM 671 O O . LEU A 1 83 ? 6.582 -13.242 0.769 1 84.5 83 LEU A O 1
ATOM 675 N N . SER A 1 84 ? 5.18 -11.508 0.958 1 81.81 84 SER A N 1
ATOM 676 C CA . SER A 1 84 ? 4.289 -12.227 1.866 1 81.81 84 SER A CA 1
ATOM 677 C C . SER A 1 84 ? 2.855 -12.234 1.348 1 81.81 84 SER A C 1
ATOM 679 O O . SER A 1 84 ? 2.342 -11.203 0.917 1 81.81 84 SER A O 1
ATOM 681 N N . MET A 1 85 ? 2.416 -13.344 1.241 1 78.19 85 MET A N 1
ATOM 682 C CA . MET A 1 85 ? 1.025 -13.484 0.817 1 78.19 85 MET A CA 1
ATOM 683 C C . MET A 1 85 ? 0.311 -14.555 1.633 1 78.19 85 MET A C 1
ATOM 685 O O . MET A 1 85 ? 0.918 -15.555 2.018 1 78.19 85 MET A O 1
ATOM 689 N N . GLY A 1 86 ? -0.925 -14.273 2.131 1 61.31 86 GLY A N 1
ATOM 690 C CA . GLY A 1 86 ? -1.733 -15.32 2.727 1 61.31 86 GLY A CA 1
ATOM 691 C C . GLY A 1 86 ? -2.09 -16.422 1.751 1 61.31 86 GLY A C 1
ATOM 692 O O . GLY A 1 86 ? -2.523 -16.156 0.629 1 61.31 86 GLY A O 1
ATOM 693 N N . SER A 1 87 ? -1.449 -17.438 1.71 1 53.41 87 SER A N 1
ATOM 694 C CA . SER A 1 87 ? -1.623 -18.531 0.769 1 53.41 87 SER A CA 1
ATOM 695 C C . SER A 1 87 ? -2.719 -19.484 1.231 1 53.41 87 SER A C 1
ATOM 697 O O . SER A 1 87 ? -2.766 -20.641 0.8 1 53.41 87 SER A O 1
ATOM 699 N N . SER A 1 88 ? -3.545 -19.219 2.18 1 50.56 88 SER A N 1
ATOM 700 C CA . SER A 1 88 ? -4.344 -20.422 2.338 1 50.56 88 SER A CA 1
ATOM 701 C C . SER A 1 88 ? -4.641 -21.062 0.989 1 50.56 88 SER A C 1
ATOM 703 O O . SER A 1 88 ? -4.988 -22.25 0.925 1 50.56 88 SER A O 1
ATOM 705 N N . LEU A 1 89 ? -4.68 -20.266 0.09 1 49.16 89 LEU A N 1
ATOM 706 C CA . LEU A 1 89 ? -5.352 -20.766 -1.105 1 49.16 89 LEU A CA 1
ATOM 707 C C . LEU A 1 89 ? -4.363 -21.438 -2.043 1 49.16 89 LEU A C 1
ATOM 709 O O . LEU A 1 89 ? -4.75 -21.984 -3.084 1 49.16 89 LEU A O 1
ATOM 713 N N . LEU A 1 90 ? -3.129 -21.234 -1.731 1 50.84 90 LEU A N 1
ATOM 714 C CA . LEU A 1 90 ? -2.373 -21.703 -2.889 1 50.84 90 LEU A CA 1
ATOM 715 C C . LEU A 1 90 ? -2.305 -23.219 -2.91 1 50.84 90 LEU A C 1
ATOM 717 O O . LEU A 1 90 ? -1.916 -23.844 -1.92 1 50.84 90 LEU A O 1
ATOM 721 N N . SER A 1 91 ? -3.26 -23.672 -3.441 1 52.97 91 SER A N 1
ATOM 722 C CA . SER A 1 91 ? -3.207 -25.109 -3.707 1 52.97 91 SER A CA 1
ATOM 723 C C . SER A 1 91 ? -1.777 -25.562 -3.977 1 52.97 91 SER A C 1
ATOM 725 O O . SER A 1 91 ? -0.893 -24.75 -4.23 1 52.97 91 SER A O 1
ATOM 727 N N . GLY A 1 92 ? -1.477 -26.734 -3.602 1 58.69 92 GLY A N 1
ATOM 728 C CA . GLY A 1 92 ? -0.222 -27.422 -3.879 1 58.69 92 GLY A CA 1
ATOM 729 C C . GLY A 1 92 ? 0.399 -27.016 -5.199 1 58.69 92 GLY A C 1
ATOM 730 O O . GLY A 1 92 ? 1.62 -26.875 -5.301 1 58.69 92 GLY A O 1
ATOM 731 N N . TRP A 1 93 ? -0.394 -26.703 -6.211 1 61.44 93 TRP A N 1
ATOM 732 C CA . TRP A 1 93 ? 0.119 -26.312 -7.523 1 61.44 93 TRP A CA 1
ATOM 733 C C . TRP A 1 93 ? 0.764 -24.938 -7.465 1 61.44 93 TRP A C 1
ATOM 735 O O . TRP A 1 93 ? 1.83 -24.719 -8.047 1 61.44 93 TRP A O 1
ATOM 745 N N . LEU A 1 94 ? 0.219 -24.109 -6.797 1 59.34 94 LEU A N 1
ATOM 746 C CA . LEU A 1 94 ? 0.745 -22.75 -6.703 1 59.34 94 LEU A CA 1
ATOM 747 C C . LEU A 1 94 ? 2.07 -22.734 -5.949 1 59.34 94 LEU A C 1
ATOM 749 O O . LEU A 1 94 ? 2.984 -21.984 -6.309 1 59.34 94 LEU A O 1
ATOM 753 N N . ASP A 1 95 ? 2.082 -23.625 -5.105 1 62 95 ASP A N 1
ATOM 754 C CA . ASP A 1 95 ? 3.346 -23.797 -4.395 1 62 95 ASP A CA 1
ATOM 755 C C . ASP A 1 95 ? 4.473 -24.188 -5.348 1 62 95 ASP A C 1
ATOM 757 O O . ASP A 1 95 ? 5.598 -23.703 -5.215 1 62 95 ASP A O 1
ATOM 761 N N . GLN A 1 96 ? 4.078 -24.922 -6.246 1 68.12 96 GLN A N 1
ATOM 762 C CA . GLN A 1 96 ? 5.082 -25.359 -7.211 1 68.12 96 GLN A CA 1
ATOM 763 C C . GLN A 1 96 ? 5.551 -24.203 -8.078 1 68.12 96 GLN A C 1
ATOM 765 O O . GLN A 1 96 ? 6.727 -24.109 -8.43 1 68.12 96 GLN A O 1
ATOM 770 N N . LEU A 1 97 ? 4.73 -23.359 -8.383 1 68.25 97 LEU A N 1
ATOM 771 C CA . LEU A 1 97 ? 5.059 -22.234 -9.25 1 68.25 97 LEU A CA 1
ATOM 772 C C . LEU A 1 97 ? 5.977 -21.25 -8.539 1 68.25 97 LEU A C 1
ATOM 774 O O . LEU A 1 97 ? 6.832 -20.625 -9.172 1 68.25 97 LEU A O 1
ATOM 778 N N . LEU A 1 98 ? 5.809 -21.266 -7.254 1 65.31 98 LEU A N 1
ATOM 779 C CA . LEU A 1 98 ? 6.582 -20.312 -6.461 1 65.31 98 LEU A CA 1
ATOM 780 C C . LEU A 1 98 ? 8 -20.828 -6.23 1 65.31 98 LEU A C 1
ATOM 782 O O . LEU A 1 98 ? 8.938 -20.047 -6.086 1 65.31 98 LEU A O 1
ATOM 786 N N . ARG A 1 99 ? 8.148 -22.062 -6.062 1 64.44 99 ARG A N 1
ATOM 787 C CA . ARG A 1 99 ? 9.398 -22.703 -5.684 1 64.44 99 ARG A CA 1
ATOM 788 C C . ARG A 1 99 ? 10.5 -22.422 -6.695 1 64.44 99 ARG A C 1
ATOM 790 O O . ARG A 1 99 ? 11.68 -22.406 -6.348 1 64.44 99 ARG A O 1
ATOM 797 N N . GLY A 1 100 ? 10.156 -22.062 -7.859 1 65.69 100 GLY A N 1
ATOM 798 C CA . GLY A 1 100 ? 11.203 -21.812 -8.836 1 65.69 100 GLY A CA 1
ATOM 799 C C . GLY A 1 100 ? 11.797 -20.422 -8.742 1 65.69 100 GLY A C 1
ATOM 800 O O . GLY A 1 100 ? 12.883 -20.172 -9.258 1 65.69 100 GLY A O 1
ATOM 801 N N . HIS A 1 101 ? 11.234 -19.562 -8.008 1 68 101 HIS A N 1
ATOM 802 C CA . HIS A 1 101 ? 11.68 -18.172 -8.039 1 68 101 HIS A CA 1
ATOM 803 C C . HIS A 1 101 ? 11.789 -17.594 -6.629 1 68 101 HIS A C 1
ATOM 805 O O . HIS A 1 101 ? 12.516 -16.625 -6.402 1 68 101 HIS A O 1
ATOM 811 N N . TRP A 1 102 ? 11.102 -18.375 -5.762 1 69.06 102 TRP A N 1
ATOM 812 C CA . TRP A 1 102 ? 11.039 -17.891 -4.387 1 69.06 102 TRP A CA 1
ATOM 813 C C . TRP A 1 102 ? 11.203 -19.031 -3.393 1 69.06 102 TRP A C 1
ATOM 815 O O . TRP A 1 102 ? 10.828 -20.172 -3.68 1 69.06 102 TRP A O 1
ATOM 825 N N . VAL A 1 103 ? 11.922 -18.781 -2.33 1 70.5 103 VAL A N 1
ATOM 826 C CA . VAL A 1 103 ? 12.055 -19.719 -1.226 1 70.5 103 VAL A CA 1
ATOM 827 C C . VAL A 1 103 ? 11.117 -19.328 -0.09 1 70.5 103 VAL A C 1
ATOM 829 O O . VAL A 1 103 ? 11.039 -18.156 0.281 1 70.5 103 VAL A O 1
ATOM 832 N N . GLN A 1 104 ? 10.383 -20.344 0.367 1 68.31 104 GLN A N 1
ATOM 833 C CA . GLN A 1 104 ? 9.438 -20.094 1.447 1 68.31 104 GLN A CA 1
ATOM 834 C C . GLN A 1 104 ? 10.156 -19.922 2.781 1 68.31 104 GLN A C 1
ATOM 836 O O . GLN A 1 104 ? 11.039 -20.719 3.123 1 68.31 104 GLN A O 1
ATOM 841 N N . ARG A 1 105 ? 9.852 -18.75 3.387 1 67.75 105 ARG A N 1
ATOM 842 C CA . ARG A 1 105 ? 10.344 -18.516 4.742 1 67.75 105 ARG A CA 1
ATOM 843 C C . ARG A 1 105 ? 9.203 -18.516 5.75 1 67.75 105 ARG A C 1
ATOM 845 O O . ARG A 1 105 ? 8.055 -18.234 5.398 1 67.75 105 ARG A O 1
ATOM 852 N N . ARG A 1 106 ? 9.383 -19.25 6.863 1 56.03 106 ARG A N 1
ATOM 853 C CA . ARG A 1 106 ? 8.375 -19.328 7.918 1 56.03 106 ARG A CA 1
ATOM 854 C C . ARG A 1 106 ? 7.988 -17.922 8.406 1 56.03 106 ARG A C 1
ATOM 856 O O . ARG A 1 106 ? 8.852 -17.078 8.594 1 56.03 106 ARG A O 1
ATOM 863 N N . PRO A 1 107 ? 6.656 -17.75 8.312 1 53.56 107 PRO A N 1
ATOM 864 C CA . PRO A 1 107 ? 6.148 -16.438 8.742 1 53.56 107 PRO A CA 1
ATOM 865 C C . PRO A 1 107 ? 6.469 -16.141 10.203 1 53.56 107 PRO A C 1
ATOM 867 O O . PRO A 1 107 ? 6.598 -17.047 11.016 1 53.56 107 PRO A O 1
ATOM 870 N N . SER A 1 108 ? 6.879 -14.977 10.406 1 52 108 SER A N 1
ATOM 871 C CA . SER A 1 108 ? 6.938 -14.578 11.805 1 52 108 SER A CA 1
ATOM 872 C C . SER A 1 108 ? 5.574 -14.711 12.477 1 52 108 SER A C 1
ATOM 874 O O . SER A 1 108 ? 4.551 -14.805 11.805 1 52 108 SER A O 1
ATOM 876 N N . GLN A 1 109 ? 5.547 -14.852 13.773 1 51.97 109 GLN A N 1
ATOM 877 C CA . GLN A 1 109 ? 4.387 -15.086 14.625 1 51.97 109 GLN A CA 1
ATOM 878 C C . GLN A 1 109 ? 3.215 -14.203 14.219 1 51.97 109 GLN A C 1
ATOM 880 O O . GLN A 1 109 ? 2.061 -14.508 14.516 1 51.97 109 GLN A O 1
ATOM 885 N N . GLU A 1 110 ? 3.418 -13.18 13.547 1 51.5 110 GLU A N 1
ATOM 886 C CA . GLU A 1 110 ? 2.342 -12.227 13.305 1 51.5 110 GLU A CA 1
ATOM 887 C C . GLU A 1 110 ? 1.603 -12.539 12.008 1 51.5 110 GLU A C 1
ATOM 889 O O . GLU A 1 110 ? 0.547 -11.969 11.734 1 51.5 110 GLU A O 1
ATOM 894 N N . SER A 1 111 ? 2.242 -13.5 11.344 1 52.84 111 SER A N 1
ATOM 895 C CA . SER A 1 111 ? 1.628 -13.781 10.047 1 52.84 111 SER A CA 1
ATOM 896 C C . SER A 1 111 ? 0.55 -14.852 10.164 1 52.84 111 SER A C 1
ATOM 898 O O . SER A 1 111 ? 0.58 -15.672 11.086 1 52.84 111 SER A O 1
ATOM 900 N N . ARG A 1 112 ? -0.48 -14.688 9.5 1 56.66 112 ARG A N 1
ATOM 901 C CA . ARG A 1 112 ? -1.523 -15.703 9.438 1 56.66 112 ARG A CA 1
ATOM 902 C C . ARG A 1 112 ? -0.948 -17.047 9.016 1 56.66 112 ARG A C 1
ATOM 904 O O . ARG A 1 112 ? 0.04 -17.109 8.273 1 56.66 112 ARG A O 1
ATOM 911 N N . PRO A 1 113 ? -1.361 -18.156 9.742 1 53.19 113 PRO A N 1
ATOM 912 C CA . PRO A 1 113 ? -0.863 -19.5 9.445 1 53.19 113 PRO A CA 1
ATOM 913 C C . PRO A 1 113 ? -0.777 -19.797 7.953 1 53.19 113 PRO A C 1
ATOM 915 O O . PRO A 1 113 ? 0.09 -20.562 7.516 1 53.19 113 PRO A O 1
ATOM 918 N N . ASP A 1 114 ? -1.533 -19.141 7.266 1 58.84 114 ASP A N 1
ATOM 919 C CA . ASP A 1 114 ? -1.584 -19.5 5.848 1 58.84 114 ASP A CA 1
ATOM 920 C C . ASP A 1 114 ? -0.769 -18.516 5.012 1 58.84 114 ASP A C 1
ATOM 922 O O . ASP A 1 114 ? -0.844 -18.531 3.781 1 58.84 114 ASP A O 1
ATOM 926 N N . SER A 1 115 ? -0.008 -17.781 5.695 1 63.22 115 SER A N 1
ATOM 927 C CA . SER A 1 115 ? 0.767 -16.781 4.965 1 63.22 115 SER A CA 1
ATOM 928 C C . SER A 1 115 ? 2.098 -17.359 4.488 1 63.22 115 SER A C 1
ATOM 930 O O . SER A 1 115 ? 2.715 -18.156 5.184 1 63.22 115 SER A O 1
ATOM 932 N N . TYR A 1 116 ? 2.348 -17.141 3.209 1 66.25 116 TYR A N 1
ATOM 933 C CA . TYR A 1 116 ? 3.652 -17.484 2.646 1 66.25 116 TYR A CA 1
ATOM 934 C C . TYR A 1 116 ? 4.57 -16.266 2.645 1 66.25 116 TYR A C 1
ATOM 936 O O . TYR A 1 116 ? 4.125 -15.141 2.379 1 66.25 116 TYR A O 1
ATOM 944 N N . TYR A 1 117 ? 5.691 -16.531 3.215 1 70.94 117 TYR A N 1
ATOM 945 C CA . TYR A 1 117 ? 6.773 -15.562 3.131 1 70.94 117 TYR A CA 1
ATOM 946 C C . TYR A 1 117 ? 7.887 -16.062 2.219 1 70.94 117 TYR A C 1
ATOM 948 O O . TYR A 1 117 ? 8.469 -17.109 2.463 1 70.94 117 TYR A O 1
ATOM 956 N N . LEU A 1 118 ? 7.926 -15.383 1.164 1 71.44 118 LEU A N 1
ATOM 957 C CA . LEU A 1 118 ? 8.875 -15.812 0.143 1 71.44 118 LEU A CA 1
ATOM 958 C C . LEU A 1 118 ? 10.023 -14.82 0.012 1 71.44 118 LEU A C 1
ATOM 960 O O . LEU A 1 118 ? 9.82 -13.609 0.121 1 71.44 118 LEU A O 1
ATOM 964 N N . THR A 1 119 ? 11.148 -15.445 -0.054 1 73.56 119 THR A N 1
ATOM 965 C CA . THR A 1 119 ? 12.328 -14.625 -0.303 1 73.56 119 THR A CA 1
ATOM 966 C C . THR A 1 119 ? 13.047 -15.07 -1.572 1 73.56 119 THR A C 1
ATOM 968 O O . THR A 1 119 ? 12.82 -16.188 -2.059 1 73.56 119 THR A O 1
ATOM 971 N N . ARG A 1 120 ? 13.742 -14.195 -2.168 1 72.12 120 ARG A N 1
ATOM 972 C CA . ARG A 1 120 ? 14.539 -14.562 -3.336 1 72.12 120 ARG A CA 1
ATOM 973 C C . ARG A 1 120 ? 15.617 -15.578 -2.967 1 72.12 120 ARG A C 1
ATOM 975 O O . ARG A 1 120 ? 16.266 -15.445 -1.93 1 72.12 120 ARG A O 1
ATOM 982 N N . PRO A 1 121 ? 15.703 -16.641 -3.854 1 64.56 121 PRO A N 1
ATOM 983 C CA . PRO A 1 121 ? 16.703 -17.672 -3.57 1 64.56 121 PRO A CA 1
ATOM 984 C C . PRO A 1 121 ? 18.094 -17.094 -3.354 1 64.56 121 PRO A C 1
ATOM 986 O O . PRO A 1 121 ? 18.859 -17.609 -2.535 1 64.56 121 PRO A O 1
ATOM 989 N N . SER A 1 122 ? 18.484 -16.172 -4.172 1 64.69 122 SER A N 1
ATOM 990 C CA . SER A 1 122 ? 19.828 -15.594 -4.062 1 64.69 122 SER A CA 1
ATOM 991 C C . SER A 1 122 ? 20.047 -14.977 -2.686 1 64.69 122 SER A C 1
ATOM 993 O O . SER A 1 122 ? 21.188 -14.836 -2.24 1 64.69 122 SER A O 1
ATOM 995 N N . LEU A 1 123 ? 19.078 -14.641 -2.029 1 58.41 123 LEU A N 1
ATOM 996 C CA . LEU A 1 123 ? 19.188 -14.008 -0.72 1 58.41 123 LEU A CA 1
ATOM 997 C C . LEU A 1 123 ? 19.344 -15.055 0.38 1 58.41 123 LEU A C 1
ATOM 999 O O . LEU A 1 123 ? 19.719 -14.727 1.508 1 58.41 123 LEU A O 1
ATOM 1003 N N . CYS A 1 124 ? 18.891 -16.156 0.136 1 53.94 124 CYS A N 1
ATOM 1004 C CA . CYS A 1 124 ? 18.922 -17.25 1.101 1 53.94 124 CYS A CA 1
ATOM 1005 C C . CYS A 1 124 ? 20.359 -17.656 1.387 1 53.94 124 CYS A C 1
ATOM 1007 O O . CYS A 1 124 ? 20.672 -18.125 2.482 1 53.94 124 CYS A O 1
ATOM 1009 N N . PHE A 1 125 ? 21.156 -17.562 0.588 1 53.16 125 PHE A N 1
ATOM 1010 C CA . PHE A 1 125 ? 22.531 -17.969 0.874 1 53.16 125 PHE A CA 1
ATOM 1011 C C . PHE A 1 125 ? 23.25 -16.906 1.688 1 53.16 125 PHE A C 1
ATOM 1013 O O . PHE A 1 125 ? 24.078 -17.234 2.543 1 53.16 125 PHE A O 1
ATOM 1020 N N . GLY A 1 126 ? 23.078 -15.695 1.514 1 45.44 126 GLY A N 1
ATOM 1021 C CA . GLY A 1 126 ? 23.875 -14.664 2.16 1 45.44 126 GLY A CA 1
ATOM 1022 C C . GLY A 1 126 ? 23.312 -14.227 3.5 1 45.44 126 GLY A C 1
ATOM 1023 O O . GLY A 1 126 ? 24.016 -13.594 4.293 1 45.44 126 GLY A O 1
ATOM 1024 N N . ARG A 1 127 ? 22.062 -14.227 3.762 1 46.12 127 ARG A N 1
ATOM 1025 C CA . ARG A 1 127 ? 21.391 -13.5 4.832 1 46.12 127 ARG A CA 1
ATOM 1026 C C . ARG A 1 127 ? 21.344 -14.32 6.117 1 46.12 127 ARG A C 1
ATOM 1028 O O . ARG A 1 127 ? 20.797 -13.875 7.125 1 46.12 127 ARG A O 1
ATOM 1035 N N . ASN A 1 128 ? 21.812 -15.352 6.441 1 40.88 128 ASN A N 1
ATOM 1036 C CA . ASN A 1 128 ? 21.844 -15.742 7.848 1 40.88 128 ASN A CA 1
ATOM 1037 C C . ASN A 1 128 ? 22.297 -14.586 8.742 1 40.88 128 ASN A C 1
ATOM 1039 O O . ASN A 1 128 ? 21.938 -14.523 9.914 1 40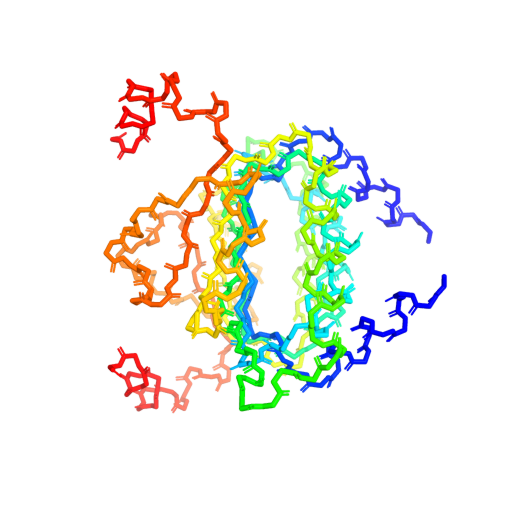.88 128 ASN A O 1
ATOM 1043 N N . GLN A 1 129 ? 23.25 -13.672 8.43 1 37.31 129 GLN A N 1
ATOM 1044 C CA . GLN A 1 129 ? 23.969 -12.773 9.336 1 37.31 129 GLN A CA 1
ATOM 1045 C C . GLN A 1 129 ? 23.266 -11.422 9.438 1 37.31 129 GLN A C 1
ATOM 1047 O O . GLN A 1 129 ? 23.203 -10.828 10.508 1 37.31 129 GLN A O 1
ATOM 1052 N N . GLU A 1 130 ? 22.812 -10.672 8.43 1 39.94 130 GLU A N 1
ATOM 1053 C CA . GLU A 1 130 ? 22.594 -9.234 8.484 1 39.94 130 GLU A CA 1
ATOM 1054 C C . GLU A 1 130 ? 21.172 -8.906 8.922 1 39.94 130 GLU A C 1
ATOM 1056 O O . GLU A 1 130 ? 20.922 -7.852 9.516 1 39.94 130 GLU A O 1
ATOM 1061 N N . TRP A 1 131 ? 20.141 -9.516 8.688 1 39.22 131 TRP A N 1
ATOM 1062 C CA . TRP A 1 131 ? 18.781 -9.094 8.977 1 39.22 131 TRP A CA 1
ATOM 1063 C C . TRP A 1 131 ? 18.469 -9.258 10.461 1 39.22 131 TRP A C 1
ATOM 1065 O O . TRP A 1 131 ? 17.531 -8.625 10.977 1 39.22 131 TRP A O 1
ATOM 1075 N N . GLU A 1 132 ? 18.984 -10.062 11.219 1 38 132 GLU A N 1
ATOM 1076 C CA . GLU A 1 132 ? 18.859 -10.164 12.672 1 38 132 GLU A CA 1
ATOM 1077 C C . GLU A 1 132 ? 19.328 -8.891 13.359 1 38 132 GLU A C 1
ATOM 1079 O O . GLU A 1 132 ? 18.859 -8.555 14.445 1 38 132 GLU A O 1
ATOM 1084 N N . GLN A 1 133 ? 20.359 -8.203 12.898 1 33.88 133 GLN A N 1
ATOM 1085 C CA . GLN A 1 133 ? 20.953 -7.121 13.68 1 33.88 133 GLN A CA 1
ATOM 1086 C C . GLN A 1 133 ? 20.062 -5.887 13.688 1 33.88 133 GLN A C 1
ATOM 1088 O O . GLN A 1 133 ? 20.266 -4.969 14.484 1 33.88 133 GLN A O 1
ATOM 1093 N N . LYS A 1 134 ? 19.328 -5.367 12.555 1 34.66 134 LYS A N 1
ATOM 1094 C CA . LYS A 1 134 ? 18.688 -4.047 12.586 1 34.66 134 LYS A CA 1
ATOM 1095 C C . LYS A 1 134 ? 17.312 -4.117 13.227 1 34.66 134 LYS A C 1
ATOM 1097 O O . LYS A 1 134 ? 16.562 -3.141 13.195 1 34.66 134 LYS A O 1
ATOM 1102 N N . ARG A 1 135 ? 16.797 -5.211 13.633 1 32.22 135 ARG A N 1
ATOM 1103 C CA . ARG A 1 135 ? 15.57 -5.297 14.43 1 32.22 135 ARG A CA 1
ATOM 1104 C C . ARG A 1 135 ? 15.852 -5.02 15.898 1 32.22 135 ARG A C 1
ATOM 1106 O O . ARG A 1 135 ? 14.945 -5.086 16.734 1 32.22 135 ARG A O 1
ATOM 1113 N N . GLU A 1 136 ? 17.047 -4.926 16.188 1 30.42 136 GLU A N 1
ATOM 1114 C CA . GLU A 1 136 ? 17.344 -4.516 17.562 1 30.42 136 GLU A CA 1
ATOM 1115 C C . GLU A 1 136 ? 17.328 -2.996 17.688 1 30.42 136 GLU A C 1
ATOM 1117 O O . GLU A 1 136 ? 17.828 -2.281 16.828 1 30.42 136 GLU A O 1
ATOM 1122 N N . MET B 1 1 ? -4.055 0.602 -21.25 1 47.53 1 MET B N 1
ATOM 1123 C CA . MET B 1 1 ? -5.328 1.205 -20.875 1 47.53 1 MET B CA 1
ATOM 1124 C C . MET B 1 1 ? -6.176 0.234 -20.062 1 47.53 1 MET B C 1
ATOM 1126 O O . MET B 1 1 ? -6.77 0.618 -19.062 1 47.53 1 MET B O 1
ATOM 1130 N N . ARG B 1 2 ? -6.121 -1.08 -20.406 1 57.66 2 ARG B N 1
ATOM 1131 C CA . ARG B 1 2 ? -7.012 -2.092 -19.844 1 57.66 2 ARG B CA 1
ATOM 1132 C C . ARG B 1 2 ? -6.723 -2.314 -18.375 1 57.66 2 ARG B C 1
ATOM 1134 O O . ARG B 1 2 ? -7.648 -2.443 -17.562 1 57.66 2 ARG B O 1
ATOM 1141 N N . ASN B 1 3 ? -5.594 -1.957 -17.938 1 75.94 3 ASN B N 1
ATOM 1142 C CA . ASN B 1 3 ? -5.227 -2.357 -16.578 1 75.94 3 ASN B CA 1
ATOM 1143 C C . ASN B 1 3 ? -5.648 -1.312 -15.547 1 75.94 3 ASN B C 1
ATOM 1145 O O . ASN B 1 3 ? -6.07 -1.658 -14.445 1 75.94 3 ASN B O 1
ATOM 1149 N N . THR B 1 4 ? -5.98 -0.146 -16.141 1 85.38 4 THR B N 1
ATOM 1150 C CA . THR B 1 4 ? -6.379 0.895 -15.195 1 85.38 4 THR B CA 1
ATOM 1151 C C . THR B 1 4 ? -7.859 0.779 -14.852 1 85.38 4 THR B C 1
ATOM 1153 O O . THR B 1 4 ? -8.25 0.966 -13.695 1 85.38 4 THR B O 1
ATOM 1156 N N . VAL B 1 5 ? -8.641 0.365 -15.828 1 88.44 5 VAL B N 1
ATOM 1157 C CA . VAL B 1 5 ? -10.07 0.186 -15.609 1 88.44 5 VAL B CA 1
ATOM 1158 C C . VAL B 1 5 ? -10.305 -0.974 -14.641 1 88.44 5 VAL B C 1
ATOM 1160 O O . VAL B 1 5 ? -11.078 -0.853 -13.695 1 88.44 5 VAL B O 1
ATOM 1163 N N . ALA B 1 6 ? -9.695 -2.01 -14.914 1 90.25 6 ALA B N 1
ATOM 1164 C CA . ALA B 1 6 ? -9.836 -3.182 -14.055 1 90.25 6 ALA B CA 1
ATOM 1165 C C . ALA B 1 6 ? -9.445 -2.859 -12.617 1 90.25 6 ALA B C 1
ATOM 1167 O O . ALA B 1 6 ? -10.094 -3.312 -11.672 1 90.25 6 ALA B O 1
ATOM 1168 N N . LEU B 1 7 ? -8.422 -2.02 -12.492 1 90.81 7 LEU B N 1
ATOM 1169 C CA . LEU B 1 7 ? -7.996 -1.621 -11.156 1 90.81 7 LEU B CA 1
ATOM 1170 C C . LEU B 1 7 ? -9.07 -0.78 -10.469 1 90.81 7 LEU B C 1
ATOM 1172 O O . LEU B 1 7 ? -9.391 -1.002 -9.305 1 90.81 7 LEU B O 1
ATOM 1176 N N . ARG B 1 8 ? -9.531 0.086 -11.273 1 91.69 8 ARG B N 1
ATOM 1177 C CA . ARG B 1 8 ? -10.578 0.939 -10.719 1 91.69 8 ARG B CA 1
ATOM 1178 C C . ARG B 1 8 ? -11.781 0.113 -10.273 1 91.69 8 ARG B C 1
ATOM 1180 O O . ARG B 1 8 ? -12.328 0.345 -9.188 1 91.69 8 ARG B O 1
ATOM 1187 N N . GLN B 1 9 ? -12.164 -0.833 -11.039 1 91.38 9 GLN B N 1
ATOM 1188 C CA . GLN B 1 9 ? -13.289 -1.699 -10.703 1 91.38 9 GLN B CA 1
ATOM 1189 C C . GLN B 1 9 ? -13.008 -2.494 -9.43 1 91.38 9 GLN B C 1
ATOM 1191 O O . GLN B 1 9 ? -13.883 -2.637 -8.578 1 91.38 9 GLN B O 1
ATOM 1196 N N . LEU B 1 10 ? -11.906 -2.943 -9.336 1 89.88 10 LEU B N 1
ATOM 1197 C CA . LEU B 1 10 ? -11.508 -3.705 -8.156 1 89.88 10 LEU B CA 1
ATOM 1198 C C . LEU B 1 10 ? -11.562 -2.834 -6.902 1 89.88 10 LEU B C 1
ATOM 1200 O O . LEU B 1 10 ? -12.094 -3.25 -5.871 1 89.88 10 LEU B O 1
ATOM 1204 N N . LEU B 1 11 ? -11.055 -1.638 -7.047 1 89.62 11 LEU B N 1
ATOM 1205 C CA . LEU B 1 11 ? -11.016 -0.715 -5.918 1 89.62 11 LEU B CA 1
ATOM 1206 C C . LEU B 1 11 ? -12.422 -0.267 -5.535 1 89.62 11 LEU B C 1
ATOM 1208 O O . LEU B 1 11 ? -12.742 -0.16 -4.352 1 89.62 11 LEU B O 1
ATOM 1212 N N . ASP B 1 12 ? -13.195 -0.073 -6.535 1 90.38 12 ASP B N 1
ATOM 1213 C CA . ASP B 1 12 ? -14.562 0.378 -6.297 1 90.38 12 ASP B CA 1
ATOM 1214 C C . ASP B 1 12 ? -15.391 -0.712 -5.621 1 90.38 12 ASP B C 1
ATOM 1216 O O . ASP B 1 12 ? -16.406 -0.424 -4.992 1 90.38 12 ASP B O 1
ATOM 1220 N N . ALA B 1 13 ? -14.93 -1.909 -5.773 1 90.19 13 ALA B N 1
ATOM 1221 C CA . ALA B 1 13 ? -15.625 -3.025 -5.137 1 90.19 13 ALA B CA 1
ATOM 1222 C C . ALA B 1 13 ? -15.352 -3.057 -3.635 1 90.19 13 ALA B C 1
ATOM 1224 O O . ALA B 1 13 ? -15.992 -3.811 -2.898 1 90.19 13 ALA B O 1
ATOM 1225 N N . GLY B 1 14 ? -14.375 -2.26 -3.146 1 90.38 14 GLY B N 1
ATOM 1226 C CA . GLY B 1 14 ? -14.117 -2.148 -1.72 1 90.38 14 GLY B CA 1
ATOM 1227 C C . GLY B 1 14 ? -13.312 -3.311 -1.166 1 90.38 14 GLY B C 1
ATOM 1228 O O . GLY B 1 14 ? -13.414 -3.633 0.019 1 90.38 14 GLY B O 1
ATOM 1229 N N . CYS B 1 15 ? -12.562 -3.906 -2.023 1 89.88 15 CYS B N 1
ATOM 1230 C CA . CYS B 1 15 ? -11.828 -5.094 -1.598 1 89.88 15 CYS B CA 1
ATOM 1231 C C . CYS B 1 15 ? -10.609 -4.711 -0.766 1 89.88 15 CYS B C 1
ATOM 1233 O O . CYS B 1 15 ? -10.188 -5.465 0.114 1 89.88 15 CYS B O 1
ATOM 1235 N N . LEU B 1 16 ? -10.094 -3.605 -1.039 1 93.5 16 LEU B N 1
ATOM 1236 C CA . LEU B 1 16 ? -8.906 -3.141 -0.327 1 93.5 16 LEU B CA 1
ATOM 1237 C C . LEU B 1 16 ? -9.297 -2.316 0.895 1 93.5 16 LEU B C 1
ATOM 1239 O O . LEU B 1 16 ? -9.914 -1.257 0.764 1 93.5 16 LEU B O 1
ATOM 1243 N N . ARG B 1 17 ? -8.82 -2.797 2.08 1 92.88 17 ARG B N 1
ATOM 1244 C CA . ARG B 1 17 ? -9.32 -2.189 3.309 1 92.88 17 ARG B CA 1
ATOM 1245 C C . ARG B 1 17 ? -8.227 -1.392 4.008 1 92.88 17 ARG B C 1
ATOM 1247 O O . ARG B 1 17 ? -8.516 -0.407 4.695 1 92.88 17 ARG B O 1
ATOM 1254 N N . ARG B 1 18 ? -6.984 -1.814 3.836 1 92.88 18 ARG B N 1
ATOM 1255 C CA . ARG B 1 18 ? -5.895 -1.125 4.52 1 92.88 18 ARG B CA 1
ATOM 1256 C C . ARG B 1 18 ? -4.637 -1.105 3.656 1 92.88 18 ARG B C 1
ATOM 1258 O O . ARG B 1 18 ? -4.316 -2.096 2.994 1 92.88 18 ARG B O 1
ATOM 1265 N N . VAL B 1 19 ? -3.939 -0.024 3.693 1 94.38 19 VAL B N 1
ATOM 1266 C CA . VAL B 1 19 ? -2.645 0.141 3.041 1 94.38 19 VAL B CA 1
ATOM 1267 C C . VAL B 1 19 ? -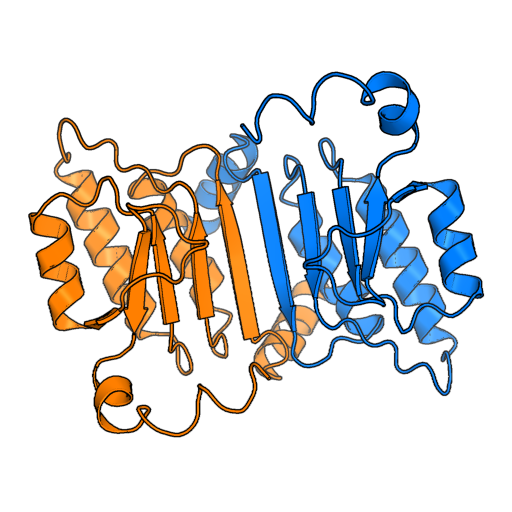1.612 0.628 4.059 1 94.38 19 VAL B C 1
ATOM 1269 O O . VAL B 1 19 ? -1.839 1.621 4.754 1 94.38 19 VAL B O 1
ATOM 1272 N N . ASP B 1 20 ? -0.542 -0.07 4.172 1 91.5 20 ASP B N 1
ATOM 1273 C CA . ASP B 1 20 ? 0.622 0.363 4.941 1 91.5 20 ASP B CA 1
ATOM 1274 C C . ASP B 1 20 ? 1.801 0.677 4.023 1 91.5 20 ASP B C 1
ATOM 1276 O O . ASP B 1 20 ? 2.217 -0.168 3.227 1 91.5 20 ASP B O 1
ATOM 1280 N N . LEU B 1 21 ? 2.273 1.857 4.145 1 93.88 21 LEU B N 1
ATOM 1281 C CA . LEU B 1 21 ? 3.457 2.271 3.4 1 93.88 21 LEU B CA 1
ATOM 1282 C C . LEU B 1 21 ? 4.637 2.506 4.34 1 93.88 21 LEU B C 1
ATOM 1284 O O . LEU B 1 21 ? 4.523 3.264 5.305 1 93.88 21 LEU B O 1
ATOM 1288 N N . HIS B 1 22 ? 5.668 1.868 4.078 1 90.56 22 HIS B N 1
ATOM 1289 C CA . HIS B 1 22 ? 6.898 2.031 4.844 1 90.56 22 HIS B CA 1
ATOM 1290 C C . HIS B 1 22 ? 7.977 2.723 4.016 1 90.56 22 HIS B C 1
ATOM 1292 O O . HIS B 1 22 ? 8.453 2.168 3.018 1 90.56 22 HIS B O 1
ATOM 1298 N N . PHE B 1 23 ? 8.359 3.861 4.445 1 89.81 23 PHE B N 1
ATOM 1299 C CA . PHE B 1 23 ? 9.391 4.637 3.768 1 89.81 23 PHE B CA 1
ATOM 1300 C C . PHE B 1 23 ? 10.711 4.57 4.523 1 89.81 23 PHE B C 1
ATOM 1302 O O . PHE B 1 23 ? 10.742 4.184 5.695 1 89.81 23 PHE B O 1
ATOM 1309 N N . SER B 1 24 ? 11.695 4.832 3.738 1 86.12 24 SER B N 1
ATOM 1310 C CA . SER B 1 24 ? 12.961 5.066 4.422 1 86.12 24 SER B CA 1
ATOM 1311 C C . SER B 1 24 ? 12.969 6.418 5.129 1 86.12 24 SER B C 1
ATOM 1313 O O . SER B 1 24 ? 13.5 6.543 6.234 1 86.12 24 SER B O 1
ATOM 1315 N N . ASN B 1 25 ? 12.43 7.336 4.469 1 82.62 25 ASN B N 1
ATOM 1316 C CA . ASN B 1 25 ? 12.25 8.719 4.91 1 82.62 25 ASN B CA 1
ATOM 1317 C C . ASN B 1 25 ? 11.336 9.492 3.967 1 82.62 25 ASN B C 1
ATOM 1319 O O . ASN B 1 25 ? 11.617 9.602 2.773 1 82.62 25 ASN B O 1
ATOM 1323 N N . LEU B 1 26 ? 10.234 9.953 4.465 1 86.38 26 LEU B N 1
ATOM 1324 C CA . LEU B 1 26 ? 9.312 10.719 3.629 1 86.38 26 LEU B CA 1
ATOM 1325 C C . LEU B 1 26 ? 9.055 12.094 4.23 1 86.38 26 LEU B C 1
ATOM 1327 O O . LEU B 1 26 ? 8.609 12.203 5.375 1 86.38 26 LEU B O 1
ATOM 1331 N N . GLY B 1 27 ? 9.312 13.086 3.5 1 83.19 27 GLY B N 1
ATOM 1332 C CA . GLY B 1 27 ? 9 14.438 3.934 1 83.19 27 GLY B CA 1
ATOM 1333 C C . GL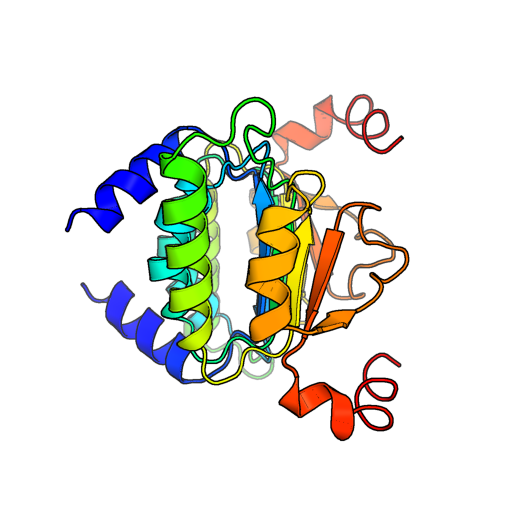Y B 1 27 ? 7.566 14.836 3.637 1 83.19 27 GLY B C 1
ATOM 1334 O O . GLY B 1 27 ? 6.824 14.094 2.992 1 83.19 27 GLY B O 1
ATOM 1335 N N . LEU B 1 28 ? 7.184 15.984 4.016 1 83.06 28 LEU B N 1
ATOM 1336 C CA . LEU B 1 28 ? 5.836 16.5 3.83 1 83.06 28 LEU B CA 1
ATOM 1337 C C . LEU B 1 28 ? 5.523 16.688 2.35 1 83.06 28 LEU B C 1
ATOM 1339 O O . LEU B 1 28 ? 4.379 16.531 1.926 1 83.06 28 LEU B O 1
ATOM 1343 N N . HIS B 1 29 ? 6.57 17.062 1.666 1 86.69 29 HIS B N 1
ATOM 1344 C CA . HIS B 1 29 ? 6.375 17.156 0.223 1 86.69 29 HIS B CA 1
ATOM 1345 C C . HIS B 1 29 ? 5.957 15.812 -0.368 1 86.69 29 HIS B C 1
ATOM 1347 O O . HIS B 1 29 ? 5.07 15.758 -1.224 1 86.69 29 HIS B O 1
ATOM 1353 N N . GLY B 1 30 ? 6.617 14.789 0.093 1 89.31 30 GLY B N 1
ATOM 1354 C CA . GLY B 1 30 ? 6.258 13.461 -0.367 1 89.31 30 GLY B CA 1
ATOM 1355 C C . GLY B 1 30 ? 4.82 13.094 -0.065 1 89.31 30 GLY B C 1
ATOM 1356 O O . GLY B 1 30 ? 4.141 12.484 -0.896 1 89.31 30 GLY B O 1
ATOM 1357 N N . LEU B 1 31 ? 4.344 13.484 1.041 1 88.56 31 LEU B N 1
ATOM 1358 C CA . LEU B 1 31 ? 2.949 13.242 1.399 1 88.56 31 LEU B CA 1
ATOM 1359 C C . LEU B 1 31 ? 2.008 13.883 0.384 1 88.56 31 LEU B C 1
ATOM 1361 O O . LEU B 1 31 ? 1.054 13.25 -0.07 1 88.56 31 LEU B O 1
ATOM 1365 N N . SER B 1 32 ? 2.334 15.078 0.059 1 89.94 32 SER B N 1
ATOM 1366 C CA . SER B 1 32 ? 1.489 15.812 -0.876 1 89.94 32 SER B CA 1
ATOM 1367 C C . SER B 1 32 ? 1.537 15.195 -2.27 1 89.94 32 SER B C 1
ATOM 1369 O O . SER B 1 32 ? 0.585 15.32 -3.043 1 89.94 32 SER B O 1
ATOM 1371 N N . VAL B 1 33 ? 2.592 14.547 -2.6 1 91.31 33 VAL B N 1
ATOM 1372 C CA . VAL B 1 33 ? 2.758 13.906 -3.898 1 91.31 33 VAL B CA 1
ATOM 1373 C C . VAL B 1 33 ? 1.981 12.594 -3.928 1 91.31 33 VAL B C 1
ATOM 1375 O O . VAL B 1 33 ? 1.365 12.25 -4.938 1 91.31 33 VAL B O 1
ATOM 1378 N N . ILE B 1 34 ? 1.94 11.859 -2.812 1 92.69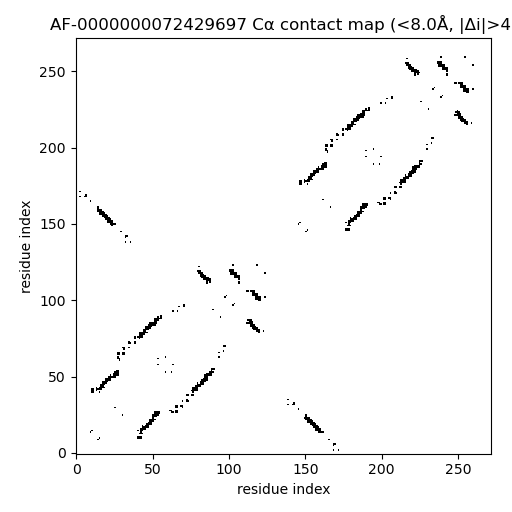 34 ILE B N 1
ATOM 1379 C CA . ILE B 1 34 ? 1.423 10.5 -2.818 1 92.69 34 ILE B CA 1
ATOM 1380 C C . ILE B 1 34 ? -0.089 10.516 -2.604 1 92.69 34 ILE B C 1
ATOM 1382 O O . ILE B 1 34 ? -0.816 9.711 -3.188 1 92.69 34 ILE B O 1
ATOM 1386 N N . ILE B 1 35 ? -0.599 11.453 -1.855 1 92.62 35 ILE B N 1
ATOM 1387 C CA . ILE B 1 35 ? -1.938 11.359 -1.284 1 92.62 35 ILE B CA 1
ATOM 1388 C C . ILE B 1 35 ? -2.98 11.414 -2.398 1 92.62 35 ILE B C 1
ATOM 1390 O O . ILE B 1 35 ? -3.979 10.695 -2.361 1 92.62 35 ILE B O 1
ATOM 1394 N N . PRO B 1 36 ? -2.754 12.156 -3.473 1 91.38 36 PRO B N 1
ATOM 1395 C CA . PRO B 1 36 ? -3.77 12.148 -4.527 1 91.38 36 PRO B CA 1
ATOM 1396 C C . PRO B 1 36 ? -3.941 10.773 -5.176 1 91.38 36 PRO B C 1
ATOM 1398 O O . PRO B 1 36 ? -5.004 10.477 -5.727 1 91.38 36 PRO B O 1
ATOM 1401 N N . HIS B 1 37 ? -2.975 9.984 -5.102 1 89.69 37 HIS B N 1
ATOM 1402 C CA . HIS B 1 37 ? -3.045 8.648 -5.684 1 89.69 37 HIS B CA 1
ATOM 1403 C C . HIS B 1 37 ? -3.695 7.66 -4.715 1 89.69 37 HIS B C 1
ATOM 1405 O O . HIS B 1 37 ? -4.324 6.691 -5.145 1 89.69 37 HIS B O 1
ATOM 1411 N N . VAL B 1 38 ? -3.568 7.902 -3.482 1 92.12 38 VAL B N 1
ATOM 1412 C CA . VAL B 1 38 ? -4.098 7.004 -2.463 1 92.12 38 VAL B CA 1
ATOM 1413 C C . VAL B 1 38 ? -5.586 7.277 -2.256 1 92.12 38 VAL B C 1
ATOM 1415 O O . VAL B 1 38 ? -6.359 6.359 -1.975 1 92.12 38 VAL B O 1
ATOM 1418 N N . VAL B 1 39 ? -5.941 8.484 -2.475 1 90.56 39 VAL B N 1
ATOM 1419 C CA . VAL B 1 39 ? -7.328 8.883 -2.244 1 90.56 39 VAL B CA 1
ATOM 1420 C C . VAL B 1 39 ? -8.234 8.203 -3.268 1 90.56 39 VAL B C 1
ATOM 1422 O O . VAL B 1 39 ? -9.445 8.125 -3.08 1 90.56 39 VAL B O 1
ATOM 1425 N N . ARG B 1 40 ? -7.695 7.707 -4.324 1 85.88 40 ARG B N 1
ATOM 1426 C CA . ARG B 1 40 ? -8.469 6.957 -5.305 1 85.88 40 ARG B CA 1
ATOM 1427 C C . ARG B 1 40 ? -9.023 5.672 -4.703 1 85.88 40 ARG B C 1
ATOM 1429 O O . ARG B 1 40 ? -9.961 5.078 -5.242 1 85.88 40 ARG B O 1
ATOM 1436 N N . PHE B 1 41 ? -8.375 5.203 -3.717 1 91 41 PHE B N 1
ATOM 1437 C CA . PHE B 1 41 ? -8.883 4.043 -2.996 1 91 41 PHE B CA 1
ATOM 1438 C C . PHE B 1 41 ? -9.945 4.457 -1.982 1 91 41 PHE B C 1
ATOM 1440 O O . PHE B 1 41 ? -9.758 4.289 -0.776 1 91 41 PHE B O 1
ATOM 1447 N N . GLN B 1 42 ? -11.016 4.809 -2.391 1 87.69 42 GLN B N 1
ATOM 1448 C CA . GLN B 1 42 ? -12.062 5.52 -1.663 1 87.69 42 GLN B CA 1
ATOM 1449 C C . GLN B 1 42 ? -12.586 4.684 -0.5 1 87.69 42 GLN B C 1
ATOM 1451 O O . GLN B 1 42 ? -13.062 5.23 0.499 1 87.69 42 GLN B O 1
ATOM 1456 N N . HIS B 1 43 ? -12.438 3.406 -0.584 1 89.75 43 HIS B N 1
ATOM 1457 C CA . HIS B 1 43 ? -13.062 2.533 0.4 1 89.75 43 HIS B CA 1
ATOM 1458 C C . HIS B 1 43 ? -12.055 2.07 1.448 1 89.75 43 HIS B C 1
ATOM 1460 O O . HIS B 1 43 ? -12.344 1.165 2.234 1 89.75 43 HIS B O 1
ATOM 1466 N N . LEU B 1 44 ? -10.906 2.682 1.434 1 92.88 44 LEU B N 1
ATOM 1467 C CA . LEU B 1 44 ? -9.906 2.326 2.439 1 92.88 44 LEU B CA 1
ATOM 1468 C C . LEU B 1 44 ? -10.422 2.637 3.842 1 92.88 44 LEU B C 1
ATOM 1470 O O . LEU B 1 44 ? -10.953 3.721 4.086 1 92.88 44 LEU B O 1
ATOM 1474 N N . ALA B 1 45 ? -10.242 1.698 4.684 1 91.38 45 ALA B N 1
ATOM 1475 C CA . ALA B 1 45 ? -10.641 1.889 6.074 1 91.38 45 ALA B CA 1
ATOM 1476 C C . ALA B 1 45 ? -9.469 2.359 6.93 1 91.38 45 ALA B C 1
ATOM 1478 O O . ALA B 1 45 ? -9.664 3.006 7.961 1 91.38 45 ALA B O 1
ATOM 1479 N N . SER B 1 46 ? -8.289 2.045 6.508 1 90.62 46 SER B N 1
ATOM 1480 C CA . SER B 1 46 ? -7.105 2.371 7.297 1 90.62 46 SER B CA 1
ATOM 1481 C C . SER B 1 46 ? -5.914 2.682 6.398 1 90.62 46 SER B C 1
ATOM 1483 O O . SER B 1 46 ? -5.699 2.014 5.387 1 90.62 46 SER B O 1
ATOM 1485 N N . LEU B 1 47 ? -5.195 3.713 6.742 1 91.81 47 LEU B N 1
ATOM 1486 C CA . LEU B 1 47 ? -3.963 4.117 6.078 1 91.81 47 LEU B CA 1
ATOM 1487 C C . LEU B 1 47 ? -2.842 4.324 7.09 1 91.81 47 LEU B C 1
ATOM 1489 O O . LEU B 1 47 ? -2.996 5.086 8.047 1 91.81 47 LEU B O 1
ATOM 1493 N N . ARG B 1 48 ? -1.802 3.662 6.848 1 89.19 48 ARG B N 1
ATOM 1494 C CA . ARG B 1 48 ? -0.656 3.803 7.738 1 89.19 48 ARG B CA 1
A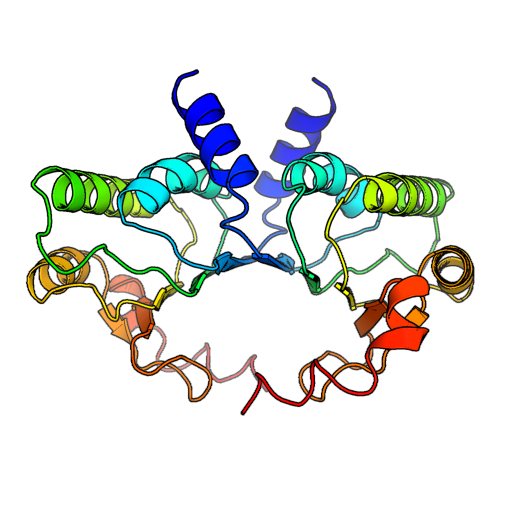TOM 1495 C C . ARG B 1 48 ? 0.586 4.238 6.969 1 89.19 48 ARG B C 1
ATOM 1497 O O . ARG B 1 48 ? 0.953 3.621 5.969 1 89.19 48 ARG B O 1
ATOM 1504 N N . LEU B 1 49 ? 1.139 5.262 7.395 1 89.94 49 LEU B N 1
ATOM 1505 C CA . LEU B 1 49 ? 2.363 5.805 6.816 1 89.94 49 LEU B CA 1
ATOM 1506 C C . LEU B 1 49 ? 3.512 5.742 7.82 1 89.94 49 LEU B C 1
ATOM 1508 O O . LEU B 1 49 ? 3.486 6.426 8.844 1 89.94 49 LEU B O 1
ATOM 1512 N N . HIS B 1 50 ? 4.469 4.891 7.473 1 84.62 50 HIS B N 1
ATOM 1513 C CA . HIS B 1 50 ? 5.586 4.672 8.383 1 84.62 50 HIS B CA 1
ATOM 1514 C C . HIS B 1 50 ? 6.824 5.438 7.93 1 84.62 50 HIS B C 1
ATOM 1516 O O . HIS B 1 50 ? 7.121 5.496 6.734 1 84.62 50 HIS B O 1
ATOM 1522 N N . TYR B 1 51 ? 7.551 6.109 8.922 1 81.31 51 TYR B N 1
ATOM 1523 C CA . TYR B 1 51 ? 8.812 6.824 8.766 1 81.31 51 TYR B CA 1
ATOM 1524 C C . TYR B 1 51 ? 8.617 8.094 7.938 1 81.31 51 TYR B C 1
ATOM 1526 O O . TYR B 1 51 ? 9.352 8.328 6.973 1 81.31 51 TYR B O 1
ATOM 1534 N N . VAL B 1 52 ? 7.551 8.781 8.234 1 78.38 52 VAL B N 1
ATOM 1535 C CA . VAL B 1 52 ? 7.312 10.117 7.699 1 78.38 52 VAL B CA 1
ATOM 1536 C C . VAL B 1 52 ? 8.055 11.156 8.539 1 78.38 52 VAL B C 1
ATOM 1538 O O . VAL B 1 52 ? 7.773 11.312 9.727 1 78.38 52 VAL B O 1
ATOM 1541 N N . HIS B 1 53 ? 9.18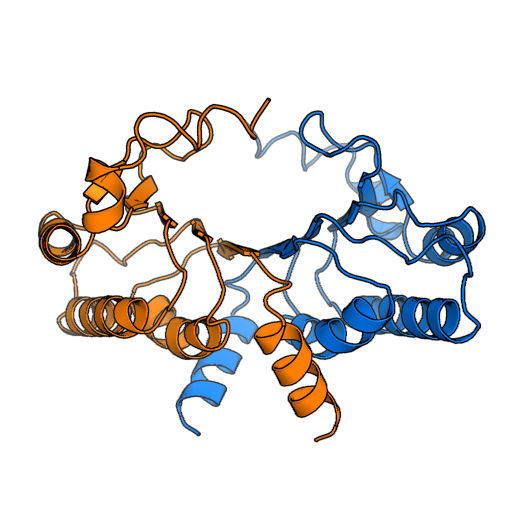8 11.523 7.992 1 68.5 53 HIS B N 1
ATOM 1542 C CA . HIS B 1 53 ? 9.992 12.492 8.727 1 68.5 53 HIS B CA 1
ATOM 1543 C C . HIS B 1 53 ? 9.977 13.859 8.039 1 68.5 53 HIS B C 1
ATOM 1545 O O . HIS B 1 53 ? 10.211 13.953 6.832 1 68.5 53 HIS B O 1
ATOM 1551 N N . GLY B 1 54 ? 9.273 14.742 8.641 1 59.09 54 GLY B N 1
ATOM 1552 C CA . GLY B 1 54 ? 9.344 16.109 8.156 1 59.09 54 GLY B CA 1
ATOM 1553 C C . GLY B 1 54 ? 10.719 16.719 8.312 1 59.09 54 GLY B C 1
ATOM 1554 O O . GLY B 1 54 ? 11.523 16.266 9.125 1 59.09 54 GLY B O 1
ATOM 1555 N N . ASP B 1 55 ? 11.289 17.062 7.344 1 52.19 55 ASP B N 1
ATOM 1556 C CA . ASP B 1 55 ? 12.477 17.859 7.629 1 52.19 55 ASP B CA 1
ATOM 1557 C C . ASP B 1 55 ? 12.203 18.859 8.758 1 52.19 55 ASP B C 1
ATOM 1559 O O . ASP B 1 55 ? 11.445 19.812 8.578 1 52.19 55 ASP B O 1
ATOM 1563 N N . SER B 1 56 ? 11.805 18.344 9.992 1 49.12 56 SER B N 1
ATOM 1564 C CA . SER B 1 56 ? 11.578 19.203 11.156 1 49.12 56 SER B CA 1
ATOM 1565 C C . SER B 1 56 ? 12.453 20.453 11.109 1 49.12 56 SER B C 1
ATOM 1567 O O . SER B 1 56 ? 12.188 21.422 11.812 1 49.12 56 SER B O 1
ATOM 1569 N N . ARG B 1 57 ? 13.688 20.438 10.898 1 50.34 57 ARG B N 1
ATOM 1570 C CA . ARG B 1 57 ? 14.391 21.625 11.367 1 50.34 57 ARG B CA 1
ATOM 1571 C C . ARG B 1 57 ? 13.641 22.906 10.984 1 50.34 57 ARG B C 1
ATOM 1573 O O . ARG B 1 57 ? 13.484 23.812 11.805 1 50.34 57 ARG B O 1
ATOM 1580 N N . GLN B 1 58 ? 13.594 23.25 9.797 1 47.94 58 GLN B N 1
ATOM 1581 C CA . GLN B 1 58 ? 12.977 24.5 9.352 1 47.94 58 GLN B CA 1
ATOM 1582 C C . GLN B 1 58 ? 11.75 24.234 8.484 1 47.94 58 GLN B C 1
ATOM 1584 O O . GLN B 1 58 ? 11.883 23.875 7.312 1 47.94 58 GLN B O 1
ATOM 1589 N N . PRO B 1 59 ? 10.547 23.891 9.352 1 51.69 59 PRO B N 1
ATOM 1590 C CA . PRO B 1 59 ? 9.375 23.766 8.484 1 51.69 59 PRO B CA 1
ATOM 1591 C C . PRO B 1 59 ? 9.344 24.812 7.375 1 51.69 59 PRO B C 1
ATOM 1593 O O . PRO B 1 59 ? 9.414 26.016 7.656 1 51.69 59 PRO B O 1
ATOM 1596 N N . SER B 1 60 ? 9.898 24.5 6.406 1 57.84 60 SER B N 1
ATOM 1597 C CA . SER B 1 60 ? 9.812 25.484 5.332 1 57.84 60 SER B CA 1
ATOM 1598 C C . SER B 1 60 ? 8.367 25.797 4.973 1 57.84 60 SER B C 1
ATOM 1600 O O . SER B 1 60 ? 7.465 25 5.27 1 57.84 60 SER B O 1
ATOM 1602 N N . VAL B 1 61 ? 8.008 27.016 4.785 1 64.62 61 VAL B N 1
ATOM 1603 C CA . VAL B 1 61 ? 6.723 27.469 4.262 1 64.62 61 VAL B CA 1
ATOM 1604 C C . VAL B 1 61 ? 6.129 26.391 3.352 1 64.62 61 VAL B C 1
ATOM 1606 O O . VAL B 1 61 ? 4.941 26.078 3.445 1 64.62 61 VAL B O 1
ATOM 1609 N N . ASP B 1 62 ? 6.883 25.625 2.736 1 77.44 62 ASP B N 1
ATOM 1610 C CA . ASP B 1 62 ? 6.469 24.609 1.782 1 77.44 62 ASP B CA 1
ATOM 1611 C C . ASP B 1 62 ? 5.98 23.344 2.502 1 77.44 62 ASP B C 1
ATOM 1613 O O . ASP B 1 62 ? 5.055 22.672 2.037 1 77.44 62 ASP B O 1
ATOM 1617 N N . GLY B 1 63 ? 6.469 23.219 3.668 1 77.62 63 GLY B N 1
ATOM 1618 C CA . GLY B 1 63 ? 6.09 22.031 4.426 1 77.62 63 GLY B CA 1
ATOM 1619 C C . GLY B 1 63 ? 4.676 22.109 4.973 1 77.62 63 GLY B C 1
ATOM 1620 O O . GLY B 1 63 ? 3.918 21.141 4.875 1 77.62 63 GLY B O 1
ATOM 1621 N N . GLU B 1 64 ? 4.383 23.234 5.453 1 78.69 64 GLU B N 1
ATOM 1622 C CA . GLU B 1 64 ? 3.043 23.438 6 1 78.69 64 GLU B CA 1
ATOM 1623 C C . GLU B 1 64 ? 1.98 23.344 4.906 1 78.69 64 GLU B C 1
ATOM 1625 O O . GLU B 1 64 ? 0.922 22.75 5.121 1 78.69 64 GLU B O 1
ATOM 1630 N N . ASP B 1 65 ? 2.232 24.016 3.77 1 84.06 65 ASP B N 1
ATOM 1631 C CA . ASP B 1 65 ? 1.29 23.953 2.656 1 84.06 65 ASP B CA 1
ATOM 1632 C C . ASP B 1 65 ? 1.087 22.516 2.191 1 84.06 65 ASP B C 1
ATOM 1634 O O . ASP B 1 65 ? -0.033 22.109 1.869 1 84.06 65 ASP B O 1
ATOM 1638 N N . ASN B 1 66 ? 2.197 21.812 2.176 1 86.12 66 ASN B N 1
ATOM 1639 C CA . ASN B 1 66 ? 2.111 20.406 1.761 1 86.12 66 ASN B CA 1
ATOM 1640 C C . ASN B 1 66 ? 1.293 19.578 2.746 1 86.12 66 ASN B C 1
ATOM 1642 O O . ASN B 1 66 ? 0.486 18.75 2.338 1 86.12 66 ASN B O 1
ATOM 1646 N N . PHE B 1 67 ? 1.463 19.891 3.951 1 82.62 67 PHE B N 1
ATOM 1647 C CA . PHE B 1 67 ? 0.734 19.141 4.965 1 82.62 67 PHE B CA 1
ATOM 1648 C C . PHE B 1 67 ? -0.75 19.484 4.93 1 82.62 67 PHE B C 1
ATOM 1650 O O . PHE B 1 67 ? -1.6 18.594 5.055 1 82.62 67 PHE B O 1
ATOM 1657 N N . ARG B 1 68 ? -1.047 20.766 4.812 1 83.88 68 ARG B N 1
ATOM 1658 C CA . ARG B 1 68 ? -2.439 21.172 4.688 1 83.88 68 ARG B CA 1
ATOM 1659 C C . ARG B 1 68 ? -3.111 20.5 3.498 1 83.88 68 ARG B C 1
ATOM 1661 O O . ARG B 1 68 ? -4.266 20.078 3.59 1 83.88 68 ARG B O 1
ATOM 1668 N N . TYR B 1 69 ? -2.406 20.5 2.41 1 87.62 69 TYR B N 1
ATOM 1669 C CA . TYR B 1 69 ? -2.928 19.812 1.231 1 87.62 69 TYR B CA 1
ATOM 1670 C C . TYR B 1 69 ? -3.219 18.344 1.532 1 87.62 69 TYR B C 1
ATOM 1672 O O . TYR B 1 69 ? -4.281 17.828 1.178 1 87.62 69 TYR B O 1
ATOM 1680 N N . PHE B 1 70 ? -2.316 17.75 2.156 1 87.06 70 PHE B N 1
ATOM 1681 C CA . PHE B 1 70 ? -2.473 16.344 2.535 1 87.06 70 PHE B CA 1
ATOM 1682 C C . PHE B 1 70 ? -3.729 16.141 3.377 1 87.06 70 PHE B C 1
ATOM 1684 O O . PHE B 1 70 ? -4.551 15.281 3.08 1 87.06 70 PHE B O 1
ATOM 1691 N N . LEU B 1 71 ? -3.865 16.969 4.375 1 83 71 LEU B N 1
ATOM 1692 C CA . LEU B 1 71 ? -5.016 16.875 5.266 1 83 71 LEU B CA 1
ATOM 1693 C C . LEU B 1 71 ? -6.316 17.109 4.504 1 83 71 LEU B C 1
ATOM 1695 O O . LEU B 1 71 ? -7.316 16.438 4.746 1 83 71 LEU B O 1
ATOM 1699 N N . ALA B 1 72 ? -6.266 18.062 3.621 1 85.38 72 ALA B N 1
ATOM 1700 C CA . ALA B 1 72 ? -7.445 18.344 2.811 1 85.38 72 ALA B CA 1
ATOM 1701 C C . ALA B 1 72 ? -7.848 17.141 1.981 1 85.38 72 ALA B C 1
ATOM 1703 O O . ALA B 1 72 ? -9.039 16.844 1.831 1 85.38 72 ALA B O 1
ATOM 1704 N N . GLN B 1 73 ? -6.879 16.469 1.438 1 86.44 73 GLN B N 1
ATOM 1705 C CA . GLN B 1 73 ? -7.141 15.289 0.611 1 86.44 73 GLN B CA 1
ATOM 1706 C C . GLN B 1 73 ? -7.723 14.148 1.44 1 86.44 73 GLN B C 1
ATOM 1708 O O . GLN B 1 73 ? -8.539 13.367 0.947 1 86.44 73 GLN B O 1
ATOM 1713 N N . MET B 1 74 ? -7.336 14.008 2.717 1 82.06 74 MET B N 1
ATOM 1714 C CA . MET B 1 74 ? -7.828 12.953 3.594 1 82.06 74 MET B CA 1
ATOM 1715 C C . MET B 1 74 ? -9.344 13.023 3.738 1 82.06 74 MET B C 1
ATOM 1717 O O . MET B 1 74 ? -10 12.008 3.973 1 82.06 74 MET B O 1
ATOM 1721 N N . GLY B 1 75 ? -9.875 14.203 3.598 1 79.88 75 GLY B N 1
ATOM 1722 C CA . GLY B 1 75 ? -11.312 14.406 3.672 1 79.88 75 GLY B CA 1
ATOM 1723 C C . GLY B 1 75 ? -12.062 13.758 2.521 1 79.88 75 GLY B C 1
ATOM 1724 O O . GLY B 1 75 ? -13.289 13.609 2.578 1 79.88 75 GLY B O 1
ATOM 1725 N N . ARG B 1 76 ? -11.383 13.289 1.554 1 84.31 76 ARG B N 1
ATOM 1726 C CA . ARG B 1 76 ? -12.016 12.734 0.361 1 84.31 76 ARG B CA 1
ATOM 1727 C C . ARG B 1 76 ? -12.266 11.234 0.522 1 84.31 76 ARG B C 1
ATOM 1729 O O . ARG B 1 76 ? -12.984 10.633 -0.277 1 84.31 76 ARG B O 1
ATOM 1736 N N . PHE B 1 77 ? -11.633 10.617 1.504 1 85.38 77 PHE B N 1
ATOM 1737 C CA . PHE B 1 77 ? -11.906 9.203 1.761 1 85.38 77 PHE B CA 1
ATOM 1738 C C . PHE B 1 77 ? -13.328 9.016 2.281 1 85.38 77 PHE B C 1
ATOM 1740 O O . PHE B 1 77 ? -13.75 9.703 3.215 1 85.38 77 PHE B O 1
ATOM 1747 N N . THR B 1 78 ? -14 8.094 1.759 1 85.5 78 THR B N 1
ATOM 1748 C CA . THR B 1 78 ? -15.375 7.848 2.188 1 85.5 78 THR B CA 1
ATOM 1749 C C . THR B 1 78 ? -15.406 6.938 3.412 1 85.5 78 THR B C 1
ATOM 1751 O O . THR B 1 78 ? -16.281 7.062 4.266 1 85.5 78 THR B O 1
ATOM 1754 N N . CYS B 1 79 ? -14.414 6.09 3.486 1 87.69 79 CYS B N 1
ATOM 1755 C CA . CYS B 1 79 ? -14.523 5.039 4.492 1 87.69 79 CYS B CA 1
ATOM 1756 C C . CYS B 1 79 ? -13.344 5.082 5.457 1 87.69 79 CYS B C 1
ATOM 1758 O O . CYS B 1 79 ? -13.281 4.289 6.398 1 87.69 79 CYS B O 1
ATOM 1760 N N . LEU B 1 80 ? -12.477 6.035 5.32 1 87.38 80 LEU B N 1
ATOM 1761 C CA . LEU B 1 80 ? -11.273 6.051 6.148 1 87.38 80 LEU B CA 1
ATOM 1762 C C . LEU B 1 80 ? -11.625 6.344 7.605 1 87.38 80 LEU B C 1
ATOM 1764 O O . LEU B 1 80 ? -12.156 7.414 7.918 1 87.38 80 LEU B O 1
ATOM 1768 N N . ARG B 1 81 ? -11.188 5.406 8.43 1 83.56 81 ARG B N 1
ATOM 1769 C CA . ARG B 1 81 ? -11.469 5.523 9.859 1 83.56 81 ARG B CA 1
ATOM 1770 C C . ARG B 1 81 ? -10.188 5.711 10.656 1 83.56 81 ARG B C 1
ATOM 1772 O O . ARG B 1 81 ? -10.203 6.309 11.734 1 83.56 81 ARG B O 1
ATOM 1779 N N . GLU B 1 82 ? -9.094 5.191 10.062 1 84 82 GLU B N 1
ATOM 1780 C CA . GLU B 1 82 ? -7.832 5.234 10.789 1 84 82 GLU B CA 1
ATOM 1781 C C . GLU B 1 82 ? -6.695 5.719 9.898 1 84 82 GLU B C 1
ATOM 1783 O O . GLU B 1 82 ? -6.52 5.223 8.781 1 84 82 GLU B O 1
ATOM 1788 N N . LEU B 1 83 ? -6.039 6.676 10.438 1 84.31 83 LEU B N 1
ATOM 1789 C CA . LEU B 1 83 ? -4.777 7.133 9.867 1 84.31 83 LEU B CA 1
ATOM 1790 C C . LEU B 1 83 ? -3.643 7.008 10.875 1 84.31 83 LEU B C 1
ATOM 1792 O O . LEU B 1 83 ? -3.764 7.469 12.008 1 84.31 83 LEU B O 1
ATOM 1796 N N . SER B 1 84 ? -2.602 6.344 10.461 1 81.81 84 SER B N 1
ATOM 1797 C CA . SER B 1 84 ? -1.407 6.262 11.297 1 81.81 84 SER B CA 1
ATOM 1798 C C . SER B 1 84 ? -0.189 6.832 10.578 1 81.81 84 SER B C 1
ATOM 1800 O O . SER B 1 84 ? 0.051 6.516 9.406 1 81.81 84 SER B O 1
ATOM 1802 N N . MET B 1 85 ? 0.332 7.715 11.188 1 78.5 85 MET B N 1
ATOM 1803 C CA . MET B 1 85 ? 1.55 8.297 10.633 1 78.5 85 MET B CA 1
ATOM 1804 C C . MET B 1 85 ? 2.602 8.492 11.719 1 78.5 85 MET B C 1
ATOM 1806 O O . MET B 1 85 ? 2.27 8.82 12.859 1 78.5 85 MET B O 1
ATOM 1810 N N . GLY B 1 86 ? 3.859 8.047 11.492 1 61.38 86 GLY B N 1
ATOM 1811 C CA . GLY B 1 86 ? 4.945 8.383 12.398 1 61.38 86 GLY B CA 1
ATOM 1812 C C . GLY B 1 86 ? 5.23 9.875 12.453 1 61.38 86 GLY B C 1
ATOM 1813 O O . GLY B 1 86 ? 5.391 10.516 11.414 1 61.38 86 GLY B O 1
ATOM 1814 N N . SER B 1 87 ? 4.668 10.539 13.25 1 53.09 87 SER B N 1
ATOM 1815 C CA . SER B 1 87 ? 4.785 11.992 13.344 1 53.09 87 SER B CA 1
ATOM 1816 C C . SER B 1 87 ? 6.008 12.398 14.156 1 53.09 87 SER B C 1
ATOM 1818 O O . SER B 1 87 ? 5.875 12.875 15.289 1 53.09 87 SER B O 1
ATOM 1820 N N . SER B 1 88 ? 7.004 11.578 14.391 1 50.28 88 SER B N 1
ATOM 1821 C CA . SER B 1 88 ? 7.93 12.336 15.227 1 50.28 88 SER B CA 1
ATOM 1822 C C . SER B 1 88 ? 7.945 13.812 14.852 1 50.28 88 SER B C 1
ATOM 1824 O O . SER B 1 88 ? 8.305 14.664 15.672 1 50.28 88 SER B O 1
ATOM 1826 N N . LEU B 1 89 ? 7.781 14.023 13.672 1 49.09 89 LEU B N 1
ATOM 1827 C CA . LEU B 1 89 ? 8.219 15.344 13.219 1 49.09 89 LEU B CA 1
ATOM 1828 C C . LEU B 1 89 ? 7.07 16.344 13.281 1 49.09 89 LEU B C 1
ATOM 1830 O O . LEU B 1 89 ? 7.238 17.516 12.914 1 49.09 89 LEU B O 1
ATOM 1834 N N . LEU B 1 90 ? 5.926 15.812 13.562 1 51.16 90 LEU B N 1
ATOM 1835 C CA . LEU B 1 90 ? 4.953 16.875 13.352 1 51.16 90 LEU B CA 1
ATOM 1836 C C . LEU B 1 90 ? 5.043 17.922 14.453 1 51.16 90 LEU B C 1
ATOM 1838 O O . LEU B 1 90 ? 5.023 17.578 15.641 1 51.16 90 LEU B O 1
ATOM 1842 N N . SER B 1 91 ? 5.844 18.781 14.188 1 54.03 91 SER B N 1
ATOM 1843 C CA . SER B 1 91 ? 5.895 19.938 15.07 1 54.03 91 SER B CA 1
ATOM 1844 C C . SER B 1 91 ? 4.52 20.234 15.664 1 54.03 91 SER B C 1
ATOM 1846 O O . SER B 1 91 ? 3.504 19.75 15.172 1 54.03 91 SER B O 1
ATOM 1848 N N . GLY B 1 92 ? 4.512 20.703 16.844 1 59.84 92 GLY B N 1
ATOM 1849 C CA . GLY B 1 92 ? 3.33 21.172 17.562 1 59.84 92 GLY B CA 1
ATOM 1850 C C . GLY B 1 92 ? 2.289 21.797 16.641 1 59.84 92 GLY B C 1
ATOM 1851 O O . GLY B 1 92 ? 1.089 21.594 16.828 1 59.84 92 GLY B O 1
ATOM 1852 N N . TRP B 1 93 ? 2.686 22.469 15.578 1 63 93 TRP B N 1
ATOM 1853 C CA . TRP B 1 93 ? 1.748 23.094 14.648 1 63 93 TRP B CA 1
ATOM 1854 C C . TRP B 1 93 ? 0.989 22.047 13.844 1 63 93 TRP B C 1
ATOM 1856 O O . TRP B 1 93 ? -0.223 22.156 13.648 1 63 93 TRP B O 1
ATOM 1866 N N . LEU B 1 94 ? 1.62 21.094 13.445 1 60.84 94 LEU B N 1
ATOM 1867 C CA . LEU B 1 94 ? 0.989 20.047 12.641 1 60.84 94 LEU B CA 1
ATOM 1868 C C . LEU B 1 94 ? -0.028 19.266 13.469 1 60.84 94 LEU B C 1
ATOM 1870 O O . LEU B 1 94 ? -1.089 18.891 12.961 1 60.84 94 LEU B O 1
ATOM 1874 N N . ASP B 1 95 ? 0.307 19.266 14.664 1 63.31 95 ASP B N 1
ATOM 1875 C CA . ASP B 1 95 ? -0.645 18.641 15.578 1 63.31 95 ASP B CA 1
ATOM 1876 C C . ASP B 1 95 ? -1.952 19.422 15.633 1 63.31 95 ASP B C 1
ATOM 1878 O O . ASP B 1 95 ? -3.035 18.844 15.68 1 63.31 95 ASP B O 1
ATOM 1882 N N . GLN B 1 96 ? -1.744 20.641 15.547 1 69.19 96 GLN B N 1
ATOM 1883 C CA . GLN B 1 96 ? -2.932 21.484 15.594 1 69.19 96 GLN B CA 1
ATOM 1884 C C . GLN B 1 96 ? -3.791 21.297 14.344 1 69.19 96 GLN B C 1
ATOM 1886 O O . GLN B 1 96 ? -5.02 21.328 14.422 1 69.19 96 GLN B O 1
ATOM 1891 N N . LEU B 1 97 ? -3.217 21.125 13.281 1 69.38 97 LEU B N 1
ATOM 1892 C CA . LEU B 1 97 ? -3.939 20.969 12.023 1 69.38 97 LEU B CA 1
ATOM 1893 C C . LEU B 1 97 ? -4.711 19.656 11.992 1 69.38 97 LEU B C 1
ATOM 1895 O O . LEU B 1 97 ? -5.797 19.578 11.414 1 69.38 97 LEU B O 1
ATOM 1899 N N . LEU B 1 98 ? -4.145 18.75 12.719 1 66.06 98 LEU B N 1
ATOM 1900 C CA . LEU B 1 98 ? -4.758 17.422 12.727 1 66.06 98 LEU B CA 1
ATOM 1901 C C . LEU B 1 98 ? -5.969 17.391 13.656 1 66.06 98 LEU B C 1
ATOM 1903 O O . LEU B 1 98 ? -6.926 16.656 13.414 1 66.06 98 LEU B O 1
ATOM 1907 N N . ARG B 1 99 ? -5.867 18.062 14.711 1 64.62 99 ARG B N 1
ATOM 1908 C CA . ARG B 1 99 ? -6.867 18.047 15.773 1 64.62 99 ARG B CA 1
ATOM 1909 C C . ARG B 1 99 ? -8.227 18.5 15.258 1 64.62 99 ARG B C 1
ATOM 1911 O O . ARG B 1 99 ? -9.266 18.125 15.789 1 64.62 99 ARG B O 1
ATOM 1918 N N . GLY B 1 100 ? -8.242 19.203 14.203 1 66.62 100 GLY B N 1
ATOM 1919 C CA . GLY B 1 100 ? -9.523 19.688 13.719 1 66.62 100 GLY B CA 1
ATOM 1920 C C . GLY B 1 100 ? -10.297 18.641 12.93 1 66.62 100 GLY B C 1
ATOM 1921 O O . GLY B 1 100 ? -11.508 18.766 12.734 1 66.62 100 GLY B O 1
ATOM 1922 N N . HIS B 1 101 ? -9.711 17.578 12.586 1 68.5 101 HIS B N 1
ATOM 1923 C CA . HIS B 1 101 ? -10.367 16.641 11.68 1 68.5 101 HIS B CA 1
ATOM 1924 C C . HIS B 1 101 ? -10.188 15.203 12.156 1 68.5 101 HIS B C 1
ATOM 1926 O O . HIS B 1 101 ? -10.977 14.328 11.789 1 68.5 101 HIS B O 1
ATOM 1932 N N . TRP B 1 102 ? -9.188 15.125 13.062 1 69.31 102 TRP B N 1
ATOM 1933 C CA . TRP B 1 102 ? -8.852 13.781 13.531 1 69.31 102 TRP B CA 1
ATOM 1934 C C . TRP B 1 102 ? -8.586 13.781 15.031 1 69.31 102 TRP B C 1
ATOM 1936 O O . TRP B 1 102 ? -8.156 14.789 15.594 1 69.31 102 TRP B O 1
ATOM 1946 N N . VAL B 1 103 ? -9.016 12.734 15.688 1 70.88 103 VAL B N 1
ATOM 1947 C CA . VAL B 1 103 ? -8.719 12.523 17.094 1 70.88 103 VAL B CA 1
ATOM 1948 C C . VAL B 1 103 ? -7.57 11.539 17.25 1 70.88 103 VAL B C 1
ATOM 1950 O O . VAL B 1 103 ? -7.551 10.492 16.578 1 70.88 103 VAL B O 1
ATOM 1953 N N . GLN B 1 104 ? -6.609 11.977 18.062 1 68.69 104 GLN B N 1
ATOM 1954 C CA . GLN B 1 104 ? -5.445 11.117 18.266 1 68.69 104 GLN B CA 1
ATOM 1955 C C . GLN B 1 104 ? -5.789 9.938 19.172 1 68.69 104 GLN B C 1
ATOM 1957 O O . GLN B 1 104 ? -6.418 10.109 20.219 1 68.69 104 GLN B O 1
ATOM 1962 N N . ARG B 1 105 ? -5.496 8.75 18.594 1 68.06 105 ARG B N 1
ATOM 1963 C CA . ARG B 1 105 ? -5.633 7.543 19.391 1 68.06 105 ARG B CA 1
ATOM 1964 C C . ARG B 1 105 ? -4.266 6.945 19.719 1 68.06 105 ARG B C 1
ATOM 1966 O O . ARG B 1 105 ? -3.301 7.156 18.984 1 68.06 105 ARG B O 1
ATOM 1973 N N . ARG B 1 106 ? -4.055 6.57 21 1 55.62 106 ARG B N 1
ATOM 1974 C CA . ARG B 1 106 ? -2.803 5.961 21.422 1 55.62 106 ARG B CA 1
ATOM 1975 C C . ARG B 1 106 ? -2.482 4.719 20.594 1 55.62 106 ARG B C 1
ATOM 1977 O O . ARG B 1 106 ? -3.365 3.904 20.328 1 55.62 106 ARG B O 1
ATOM 1984 N N . PRO B 1 107 ? -1.261 4.84 20.016 1 53.44 107 PRO B N 1
ATOM 1985 C CA . PRO B 1 107 ? -0.84 3.707 19.188 1 53.44 107 PRO B CA 1
ATOM 1986 C C . PRO B 1 107 ? -0.774 2.396 19.984 1 53.44 107 PRO B C 1
ATOM 1988 O O . PRO B 1 107 ? -0.546 2.41 21.188 1 53.44 107 PRO B O 1
ATOM 1991 N N . SER B 1 108 ? -1.249 1.405 19.375 1 52 108 SER B N 1
ATOM 1992 C CA . SER B 1 108 ? -0.956 0.107 19.969 1 52 108 SER B CA 1
ATOM 1993 C C . SER B 1 108 ? 0.548 -0.117 20.094 1 52 108 SER B C 1
ATOM 1995 O O . SER B 1 108 ? 1.34 0.584 19.469 1 52 108 SER B O 1
ATOM 1997 N N . GLN B 1 109 ? 0.971 -0.985 20.969 1 51.78 109 GLN B N 1
ATOM 1998 C CA . GLN B 1 109 ? 2.346 -1.303 21.344 1 51.78 109 GLN B CA 1
ATOM 1999 C C . GLN B 1 109 ? 3.242 -1.4 20.109 1 51.78 109 GLN B C 1
ATOM 2001 O O . GLN B 1 109 ? 4.465 -1.28 20.219 1 51.78 109 GLN B O 1
ATOM 2006 N N . GLU B 1 110 ? 2.748 -1.59 19 1 51.38 110 GLU B N 1
ATOM 2007 C CA . GLU B 1 110 ? 3.6 -1.879 17.844 1 51.38 110 GLU B CA 1
ATOM 2008 C C . GLU B 1 110 ? 3.971 -0.6 17.109 1 51.38 110 GLU B C 1
ATOM 2010 O O . GLU B 1 110 ? 4.824 -0.62 16.219 1 51.38 110 GLU B O 1
ATOM 2015 N N . SER B 1 111 ? 3.291 0.444 17.594 1 52.69 111 SER B N 1
ATOM 2016 C CA . SER B 1 111 ? 3.537 1.675 16.844 1 52.69 111 SER B CA 1
ATOM 2017 C C . SER B 1 111 ? 4.734 2.434 17.406 1 52.69 111 SER B C 1
ATOM 2019 O O . SER B 1 111 ? 5.066 2.291 18.578 1 52.69 111 SER B O 1
ATOM 2021 N N . ARG B 1 112 ? 5.504 2.93 16.578 1 56.69 112 ARG B N 1
ATOM 2022 C CA . ARG B 1 112 ? 6.613 3.781 17 1 56.69 112 ARG B CA 1
ATOM 2023 C C . ARG B 1 112 ? 6.117 4.945 17.844 1 56.69 112 ARG B C 1
ATOM 2025 O O . ARG B 1 112 ? 4.984 5.402 17.688 1 56.69 112 ARG B O 1
ATOM 2032 N N . PRO B 1 113 ? 6.844 5.23 19 1 53.03 113 PRO B N 1
ATOM 2033 C CA . PRO B 1 113 ? 6.461 6.305 19.906 1 53.03 113 PRO B CA 1
ATOM 2034 C C . PRO B 1 113 ? 6.016 7.57 19.172 1 53.03 113 PRO B C 1
ATOM 2036 O O . PRO B 1 113 ? 5.18 8.32 19.688 1 53.03 113 PRO B O 1
ATOM 2039 N N . ASP B 1 114 ? 6.449 7.676 18.047 1 58.84 114 ASP B N 1
ATOM 2040 C CA . ASP B 1 114 ? 6.168 8.945 17.375 1 58.84 114 ASP B CA 1
ATOM 2041 C C . ASP B 1 114 ? 5.039 8.789 16.359 1 58.84 114 ASP B C 1
ATOM 2043 O O . ASP B 1 114 ? 4.793 9.688 15.562 1 58.84 114 ASP B O 1
ATOM 2047 N N . SER B 1 115 ? 4.391 7.711 16.5 1 63.53 115 SER B N 1
ATOM 2048 C CA . SER B 1 115 ? 3.324 7.477 15.531 1 63.53 115 SER B CA 1
ATOM 2049 C C . SER B 1 115 ? 2 8.055 16.016 1 63.53 115 SER B C 1
ATOM 2051 O O . SER B 1 115 ? 1.707 8.023 17.219 1 63.53 115 SER B O 1
ATOM 2053 N N . TYR B 1 116 ? 1.392 8.836 15.133 1 66.06 116 TYR B N 1
ATOM 2054 C CA . TYR B 1 116 ? 0.033 9.305 15.375 1 66.06 116 TYR B CA 1
ATOM 2055 C C . TYR B 1 116 ? -0.992 8.359 14.766 1 66.06 116 TYR B C 1
ATOM 2057 O O . TYR B 1 116 ? -0.788 7.832 13.672 1 66.06 116 TYR B O 1
ATOM 2065 N N . TYR B 1 117 ? -1.834 7.973 15.664 1 70.81 117 TYR B N 1
ATOM 2066 C CA . TYR B 1 117 ? -3.008 7.223 15.227 1 70.81 117 TYR B CA 1
ATOM 2067 C C . TYR B 1 117 ? -4.27 8.07 15.352 1 70.81 117 TYR B C 1
ATOM 2069 O O . TYR B 1 117 ? -4.637 8.492 16.453 1 70.81 117 TYR B O 1
ATOM 2077 N N . LEU B 1 118 ? -4.695 8.383 14.219 1 71 118 LEU B N 1
ATOM 2078 C CA . LEU B 1 118 ? -5.824 9.305 14.172 1 71 118 LEU B CA 1
ATOM 2079 C C . LEU B 1 118 ? -7.082 8.609 13.672 1 71 118 LEU B C 1
ATOM 2081 O O . LEU B 1 118 ? -7.008 7.75 12.789 1 71 118 LEU B O 1
ATOM 2085 N N . THR B 1 119 ? -8.086 8.922 14.391 1 73.38 119 THR B N 1
ATOM 2086 C CA . THR B 1 119 ? -9.383 8.414 13.953 1 73.38 119 THR B CA 1
ATOM 2087 C C . THR B 1 119 ? -10.352 9.57 13.711 1 73.38 119 THR B C 1
ATOM 2089 O O . THR B 1 119 ? -10.125 10.688 14.172 1 73.38 119 THR B O 1
ATOM 2092 N N . ARG B 1 120 ? -11.297 9.352 12.898 1 71.88 120 ARG B N 1
ATOM 2093 C CA . ARG B 1 120 ? -12.328 10.359 12.672 1 71.88 120 ARG B CA 1
ATOM 2094 C C . ARG B 1 120 ? -13.109 10.633 13.953 1 71.88 120 ARG B C 1
ATOM 2096 O O . ARG B 1 120 ? -13.469 9.703 14.68 1 71.88 120 ARG B O 1
ATOM 2103 N N . PRO B 1 121 ? -13.305 11.969 14.219 1 64.56 121 PRO B N 1
ATOM 2104 C CA . PRO B 1 121 ? -14.039 12.328 15.43 1 64.56 121 PRO B CA 1
ATOM 2105 C C . PRO B 1 121 ? -15.391 11.617 15.531 1 64.56 121 PRO B C 1
ATOM 2107 O O . PRO B 1 121 ? -15.82 11.266 16.625 1 64.56 121 PRO B O 1
ATOM 2110 N N . SER B 1 122 ? -16.109 11.578 14.461 1 65 122 SER B N 1
ATOM 2111 C CA . SER B 1 122 ? -17.422 10.953 14.469 1 65 122 SER B CA 1
ATOM 2112 C C . SER B 1 122 ? -17.344 9.5 14.922 1 65 122 SER B C 1
ATOM 2114 O O . SER B 1 122 ? -18.344 8.938 15.406 1 65 122 SER B O 1
ATOM 2116 N N . LEU B 1 123 ? -16.297 8.898 14.789 1 58.31 123 LEU B N 1
ATOM 2117 C CA . LEU B 1 123 ? -16.125 7.5 15.156 1 58.31 123 LEU B CA 1
ATOM 2118 C C . LEU B 1 123 ? -15.828 7.355 16.641 1 58.31 123 LEU B C 1
ATOM 2120 O O . LEU B 1 123 ? -15.914 6.258 17.203 1 58.31 123 LEU B O 1
ATOM 2124 N N . CYS B 1 124 ? -15.344 8.32 17.188 1 53.47 124 CYS B N 1
ATOM 2125 C CA . CYS B 1 124 ? -14.969 8.32 18.609 1 53.47 124 CYS B CA 1
ATOM 2126 C C . CYS B 1 124 ? -16.203 8.211 19.5 1 53.47 124 CYS B C 1
ATOM 2128 O O . CYS B 1 124 ? -16.125 7.672 20.594 1 53.47 124 CYS B O 1
ATOM 2130 N N . PHE B 1 125 ? -17.172 8.656 19.172 1 53.06 125 PHE B N 1
ATOM 2131 C CA . PHE B 1 125 ? -18.344 8.555 20.031 1 53.06 125 PHE B CA 1
ATOM 2132 C C . PHE B 1 125 ? -18.969 7.164 19.953 1 53.06 125 PHE B C 1
ATOM 2134 O O . PHE B 1 125 ? -19.469 6.648 20.953 1 53.06 125 PHE B O 1
ATOM 2141 N N . GLY B 1 126 ? -19.047 6.516 18.891 1 44.88 126 GLY B N 1
ATOM 2142 C CA . GLY B 1 126 ? -19.781 5.266 18.781 1 44.88 126 GLY B CA 1
ATOM 2143 C C . GLY B 1 126 ? -18.953 4.047 19.109 1 44.88 126 GLY B C 1
ATOM 2144 O O . GLY B 1 126 ? -19.484 2.951 19.281 1 44.88 126 GLY B O 1
ATOM 2145 N N . ARG B 1 127 ? -17.672 3.984 18.906 1 45.91 127 ARG B N 1
ATOM 2146 C CA . ARG B 1 127 ? -16.844 2.789 18.812 1 45.91 127 ARG B CA 1
ATOM 2147 C C . ARG B 1 127 ? -16.297 2.389 20.188 1 45.91 127 ARG B C 1
ATOM 2149 O O . ARG B 1 127 ? -15.539 1.43 20.297 1 45.91 127 ARG B O 1
ATOM 2156 N N . ASN B 1 128 ? -16.516 2.762 21.281 1 40.84 128 ASN B N 1
ATOM 2157 C CA . ASN B 1 128 ? -16.062 1.986 22.438 1 40.84 128 ASN B CA 1
ATOM 2158 C C . ASN B 1 128 ? -16.344 0.498 22.25 1 40.84 128 ASN B C 1
ATOM 2160 O O . ASN B 1 128 ? -15.641 -0.344 22.812 1 40.84 128 ASN B O 1
ATOM 2164 N N . GLN B 1 129 ? -17.453 -0.034 21.672 1 37.31 129 GLN B N 1
ATOM 2165 C CA . GLN B 1 129 ? -17.953 -1.399 21.781 1 37.31 129 GLN B CA 1
ATOM 2166 C C . GLN B 1 129 ? -17.453 -2.264 20.625 1 37.31 129 GLN B C 1
ATOM 2168 O O . GLN B 1 129 ? -17.141 -3.441 20.812 1 37.31 129 GLN B O 1
ATOM 2173 N N . GLU B 1 130 ? -17.422 -1.95 19.344 1 39.91 130 GLU B N 1
ATOM 2174 C CA . GLU B 1 130 ? -17.391 -2.908 18.234 1 39.91 130 GLU B CA 1
ATOM 2175 C C . GLU B 1 130 ? -15.969 -3.242 17.828 1 39.91 130 GLU B C 1
ATOM 2177 O O . GLU B 1 130 ? -15.695 -4.348 17.344 1 39.91 130 GLU B O 1
ATOM 2182 N N . TRP B 1 131 ? -15 -2.52 17.812 1 39.5 131 TRP B N 1
ATOM 2183 C CA . TRP B 1 131 ? -13.68 -2.799 17.25 1 39.5 131 TRP B CA 1
ATOM 2184 C C . TRP B 1 131 ? -12.891 -3.738 18.156 1 39.5 131 TRP B C 1
ATOM 2186 O O . TRP B 1 131 ? -11.938 -4.383 17.719 1 39.5 131 TRP B O 1
ATOM 2196 N N . GLU B 1 132 ? -13.039 -3.836 19.375 1 38.47 132 GLU B N 1
ATOM 2197 C CA . GLU B 1 132 ? -12.43 -4.812 20.266 1 38.47 132 GLU B CA 1
ATOM 2198 C C . GLU B 1 132 ? -12.82 -6.238 19.891 1 38.47 132 GLU B C 1
ATOM 2200 O O . GLU B 1 132 ? -12.062 -7.184 20.141 1 38.47 132 GLU B O 1
ATOM 2205 N N . GLN B 1 133 ? -14 -6.512 19.406 1 34.28 133 GLN B N 1
ATOM 2206 C CA . GLN B 1 133 ? -14.453 -7.891 19.266 1 34.28 133 GLN B CA 1
ATOM 2207 C C . GLN B 1 133 ? -13.758 -8.578 18.094 1 34.28 133 GLN B C 1
ATOM 2209 O O . GLN B 1 133 ? -13.797 -9.805 17.969 1 34.28 133 GLN B O 1
ATOM 2214 N N . LYS B 1 134 ? -13.492 -7.969 16.812 1 34.88 134 LYS B N 1
ATOM 2215 C CA . LYS B 1 134 ? -13.047 -8.773 15.672 1 34.88 134 LYS B CA 1
ATOM 2216 C C . LYS B 1 134 ? -11.531 -8.953 15.688 1 34.88 134 LYS B C 1
ATOM 2218 O O . LYS B 1 134 ? -10.953 -9.453 14.727 1 34.88 134 LYS B O 1
ATOM 2223 N N . ARG B 1 135 ? -10.789 -8.398 16.562 1 32.62 135 ARG B N 1
ATOM 2224 C CA . ARG B 1 135 ? -9.367 -8.688 16.703 1 32.62 135 ARG B CA 1
ATOM 2225 C C . ARG B 1 135 ? -9.156 -9.984 17.484 1 32.62 135 ARG B C 1
ATOM 2227 O O . ARG B 1 135 ? -8.016 -10.383 17.734 1 32.62 135 ARG B O 1
ATOM 2234 N N . GLU B 1 136 ? -10.164 -10.484 18 1 30.94 136 GLU B N 1
ATOM 2235 C CA . GLU B 1 136 ? -10.031 -11.797 18.609 1 30.94 136 GLU B CA 1
ATOM 2236 C C . GLU B 1 136 ? -10.156 -12.914 17.578 1 30.94 136 GLU B C 1
ATOM 2238 O O . GLU B 1 136 ? -11.016 -12.844 16.688 1 30.94 136 GLU B O 1
#